Protein 4YL8 (pdb70)

GO terms:
  GO:0005902 microvillus (C, IDA)
  GO:0005886 plasma membrane (C, EXP)
  GO:0016324 apical plasma membrane (C, EXP)
  GO:0005515 protein binding (F, IPI)
  GO:0045177 apical part of cell (C, IDA)
  GO:0001931 uropod (C, IDA)
  GO:0016323 basolateral plasma membrane (C, IDA)
  GO:0016324 apical plasma membrane (C, IDA)
  GO:0071803 positive regulation of podosome assembly (P, IDA)
  GO:0005829 cytosol (C, TAS)
  GO:0043209 myelin sheath (C, HDA)

Foldseek 3Di:
DDQWAWEWEAALPDIDIDIDGQQQFQQNVLVVVCVVVVHPLSLQKFKWAQFPVRDIDTGDRGGGNNVDRFDPDGRTYIYIAGLADDLACVVRPDDLVVLVRLLSVLQVCQQQVVFDDPLVLLLLLLLLVCCLVPNADDCVPCDQCNCVPDSRGHPCSVVVDDDDPSRSVVSSVVSNNVCHPPHSSNSSNVSCRSSSPRQSPQWDWFWKAFPVRAIWIWIQGLFAIFIGHPVDSRDGPDTDGVVQFPDWDDDWFKIWTDGPPNVDDIGIMGGPTSVVVVVVVVSRVSSVVVSVVVVD/DWDEPDLVDIDDDPVPDDDPDDDDDDDDDGD

Organism: Mus musculus (NCBI:txid10090)

Structure (mmCIF, N/CA/C/O backbone):
data_4YL8
#
_entry.id   4YL8
#
_cell.length_a   63.115
_cell.length_b   65.121
_cell.length_c   83.205
_cell.angle_alpha   90.000
_cell.angle_beta   90.000
_cell.angle_gamma   90.000
#
_symmetry.space_group_name_H-M   'P 21 21 21'
#
loop_
_entity.id
_entity.type
_entity.pdbx_description
1 polymer Moesin
2 polymer 'Protein crumbs'
3 non-polymer GLYCEROL
4 non-polymer 'IODIDE ION'
5 water water
#
loop_
_atom_site.group_PDB
_atom_site.id
_atom_site.type_symbol
_atom_site.label_atom_id
_atom_site.label_alt_id
_atom_site.label_comp_id
_atom_site.label_asym_id
_atom_site.label_entity_id
_atom_site.label_seq_id
_atom_site.pdbx_PDB_ins_code
_atom_site.Cartn_x
_atom_site.Cartn_y
_atom_site.Cartn_z
_atom_site.occupancy
_atom_site.B_iso_or_equiv
_atom_site.auth_seq_id
_atom_site.auth_comp_id
_atom_site.auth_asym_id
_atom_site.auth_atom_id
_atom_site.pdbx_PDB_model_num
ATOM 1 N N . MET A 1 7 ? -17.551 -28.344 3.317 1.00 37.50 1 MET A N 1
ATOM 2 C CA . MET A 1 7 ? -18.080 -26.992 3.104 1.00 38.10 1 MET A CA 1
ATOM 3 C C . MET A 1 7 ? -19.495 -26.831 3.647 1.00 37.71 1 MET A C 1
ATOM 4 O O . MET A 1 7 ? -20.380 -27.625 3.337 1.00 38.64 1 MET A O 1
ATOM 9 N N . PRO A 1 8 ? -19.710 -25.781 4.449 1.00 35.03 2 PRO A N 1
ATOM 10 C CA . PRO A 1 8 ? -20.982 -25.570 5.144 1.00 33.32 2 PRO A CA 1
ATOM 11 C C . PRO A 1 8 ? -21.997 -24.778 4.319 1.00 30.36 2 PRO A C 1
ATOM 12 O O . PRO A 1 8 ? -21.623 -24.131 3.336 1.00 30.85 2 PRO A O 1
ATOM 16 N N . LYS A 1 9 ? -23.264 -24.831 4.729 1.00 27.78 3 LYS A N 1
ATOM 17 C CA . LYS A 1 9 ? -24.336 -24.099 4.057 1.00 27.49 3 LYS A CA 1
ATOM 18 C C . LYS A 1 9 ? -24.168 -22.595 4.214 1.00 24.60 3 LYS A C 1
ATOM 19 O O . LYS A 1 9 ? -24.579 -21.820 3.344 1.00 23.96 3 LYS A O 1
ATOM 25 N N . THR A 1 10 ? -23.571 -22.187 5.332 1.00 23.13 4 THR A N 1
ATOM 26 C CA . THR A 1 10 ? -23.357 -20.770 5.630 1.00 22.53 4 THR A CA 1
ATOM 27 C C . THR A 1 10 ? -21.877 -20.566 5.936 1.00 21.64 4 THR A C 1
ATOM 28 O O . THR A 1 10 ? -21.323 -21.234 6.812 1.00 23.45 4 THR A O 1
ATOM 32 N N . ILE A 1 11 ? -21.250 -19.641 5.215 1.00 19.69 5 ILE A N 1
ATOM 33 C CA . ILE A 1 11 ? -19.818 -19.383 5.311 1.00 19.23 5 ILE A CA 1
ATOM 34 C C . ILE A 1 11 ? -19.596 -17.968 5.851 1.00 19.15 5 ILE A C 1
ATOM 35 O O . ILE A 1 11 ? -20.036 -16.988 5.252 1.00 19.89 5 ILE A O 1
ATOM 40 N N . SER A 1 12 ? -18.948 -17.863 7.005 1.00 19.34 6 SER A N 1
ATOM 41 C CA A SER A 1 12 ? -18.655 -16.565 7.595 0.32 19.73 6 SER A CA 1
ATOM 42 C CA B SER A 1 12 ? -18.653 -16.561 7.586 0.68 19.75 6 SER A CA 1
ATOM 43 C C . SER A 1 12 ? -17.514 -15.913 6.825 1.00 18.96 6 SER A C 1
ATOM 44 O O . SER A 1 12 ? -16.547 -16.579 6.457 1.00 19.65 6 SER A O 1
ATOM 49 N N . VAL A 1 13 ? -17.640 -14.613 6.583 1.00 17.98 7 VAL A N 1
ATOM 50 C CA . VAL A 1 13 ? -16.639 -13.843 5.861 1.00 18.28 7 VAL A CA 1
ATOM 51 C C . VAL A 1 13 ? -16.341 -12.575 6.643 1.00 17.93 7 VAL A C 1
ATOM 52 O O . VAL A 1 13 ? -17.251 -11.953 7.203 1.00 19.71 7 VAL A O 1
ATOM 56 N N . ARG A 1 14 ? -15.068 -12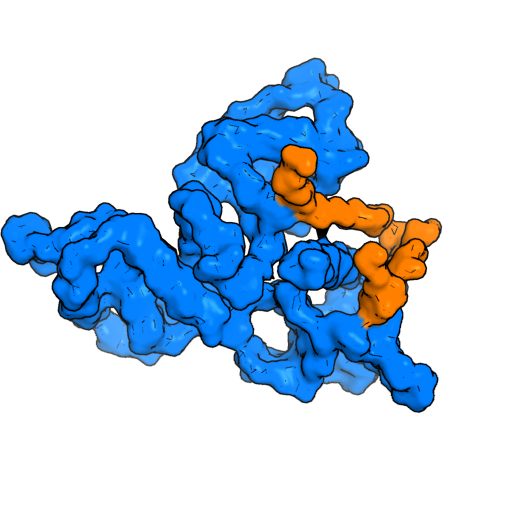.195 6.683 1.00 17.22 8 ARG A N 1
ATOM 57 C CA . ARG A 1 14 ? -14.684 -10.908 7.234 1.00 18.62 8 ARG A CA 1
ATOM 58 C C . ARG A 1 14 ? -14.069 -10.103 6.110 1.00 16.99 8 ARG A C 1
ATOM 59 O O . ARG A 1 14 ? -13.228 -10.611 5.375 1.00 19.34 8 ARG A O 1
ATOM 67 N N . VAL A 1 15 ? -14.526 -8.865 5.946 1.00 16.14 9 VAL A N 1
ATOM 68 C CA . VAL A 1 15 ? -13.952 -7.969 4.956 1.00 15.49 9 VAL A CA 1
ATOM 69 C C . VAL A 1 15 ? -13.424 -6.745 5.682 1.00 16.54 9 VAL A C 1
ATOM 70 O O . VAL A 1 15 ? -14.158 -6.085 6.411 1.00 18.80 9 VAL A O 1
ATOM 74 N N . THR A 1 16 ? -12.148 -6.443 5.498 1.00 16.72 10 THR A N 1
ATOM 75 C CA A THR A 1 16 ? -11.535 -5.290 6.148 0.55 18.16 10 THR A CA 1
ATOM 76 C CA B THR A 1 16 ? -11.581 -5.270 6.149 0.45 17.77 10 THR A CA 1
ATOM 77 C C . THR A 1 16 ? -11.295 -4.182 5.133 1.00 18.19 10 THR A C 1
ATOM 78 O O . THR A 1 16 ? -10.606 -4.406 4.132 1.00 20.68 10 THR A O 1
ATOM 85 N N . THR A 1 17 ? -11.853 -3.004 5.379 1.00 18.27 11 THR A N 1
ATOM 86 C CA . THR A 1 17 ? -11.507 -1.847 4.551 1.00 17.32 11 THR A CA 1
ATOM 87 C C . THR A 1 17 ? -10.330 -1.168 5.250 1.00 18.96 11 THR A C 1
ATOM 88 O O . THR A 1 17 ? -9.849 -1.668 6.266 1.00 20.15 11 THR A O 1
ATOM 92 N N . MET A 1 18 ? -9.877 -0.020 4.753 1.00 18.67 12 MET A N 1
ATOM 93 C CA . MET A 1 18 ? -8.776 0.653 5.435 1.00 20.73 12 MET A CA 1
ATOM 94 C C . MET A 1 18 ? -9.110 1.025 6.884 1.00 23.77 12 MET A C 1
ATOM 95 O O . MET A 1 18 ? -8.207 1.169 7.709 1.00 25.98 12 MET A O 1
ATOM 100 N N . ASP A 1 19 ? -10.390 1.190 7.211 1.00 24.24 13 ASP A N 1
ATOM 101 C CA . ASP A 1 19 ? -10.723 1.629 8.566 1.00 26.26 13 ASP A CA 1
ATOM 102 C C . ASP A 1 19 ? -11.928 0.944 9.185 1.00 26.91 13 ASP A C 1
ATOM 103 O O . ASP A 1 19 ? -12.486 1.439 10.167 1.00 28.68 13 ASP A O 1
ATOM 108 N N . ALA A 1 20 ? -12.321 -0.199 8.632 1.00 24.87 14 ALA A N 1
ATOM 109 C CA . ALA A 1 20 ? -13.453 -0.921 9.191 1.00 24.45 14 ALA A CA 1
ATOM 110 C C . ALA A 1 20 ? -13.310 -2.416 8.995 1.00 23.55 14 ALA A C 1
ATOM 111 O O . ALA A 1 20 ? -12.775 -2.871 7.991 1.00 23.09 14 ALA A O 1
ATOM 113 N N . GLU A 1 21 ? -13.779 -3.173 9.977 1.00 24.65 15 GLU A N 1
ATOM 114 C CA . GLU A 1 21 ? -13.886 -4.611 9.837 1.00 25.57 15 GLU A CA 1
ATOM 115 C C . GLU A 1 21 ? -15.367 -4.943 9.690 1.00 24.37 15 GLU A C 1
ATOM 116 O O . GLU A 1 21 ? -16.174 -4.619 10.564 1.00 26.39 15 GLU A O 1
ATOM 122 N N . LEU A 1 22 ? -15.724 -5.541 8.559 1.00 22.26 16 LEU A N 1
ATOM 123 C CA . LEU A 1 22 ? -17.111 -5.877 8.249 1.00 21.64 16 LEU A CA 1
ATOM 124 C C . LEU A 1 22 ? -17.308 -7.389 8.270 1.00 21.07 16 LEU A C 1
ATOM 125 O O . LEU A 1 22 ? -16.377 -8.148 7.988 1.00 21.13 16 LEU A O 1
ATOM 130 N N . GLU A 1 23 ? -18.523 -7.823 8.583 1.00 21.10 17 GLU A N 1
ATOM 131 C CA . GLU A 1 23 ? -18.838 -9.247 8.639 1.00 21.23 17 GLU A CA 1
ATOM 132 C C . GLU A 1 23 ? -20.037 -9.577 7.748 1.00 20.28 17 GLU A C 1
ATOM 133 O O . GLU A 1 23 ? -21.043 -8.862 7.760 1.00 21.53 17 GLU A O 1
ATOM 139 N N . PHE A 1 24 ? -19.915 -10.659 6.982 1.00 18.55 18 PHE A N 1
ATOM 140 C CA . PHE A 1 24 ? -20.960 -11.103 6.079 1.00 18.72 18 PHE A CA 1
ATOM 141 C C . PHE A 1 24 ? -21.093 -12.607 6.145 1.00 19.20 18 PHE A C 1
ATOM 142 O O . PHE A 1 24 ? -20.186 -13.299 6.612 1.00 19.54 18 PHE A O 1
ATOM 150 N N . ALA A 1 25 ? -22.229 -13.108 5.677 1.00 19.19 19 ALA A N 1
ATOM 151 C CA . ALA A 1 25 ? -22.452 -14.541 5.596 1.00 20.22 19 ALA A CA 1
ATOM 152 C C . ALA A 1 25 ? -22.800 -14.852 4.153 1.00 20.19 19 ALA A C 1
ATOM 153 O O . ALA A 1 25 ? -23.752 -14.283 3.599 1.00 22.88 19 ALA A O 1
ATOM 155 N N . ILE A 1 26 ? -22.023 -15.730 3.528 1.00 18.32 20 ILE A N 1
ATOM 156 C CA . ILE A 1 26 ? -22.321 -16.142 2.164 1.00 18.37 20 ILE A CA 1
ATOM 157 C C . ILE A 1 26 ? -22.685 -17.623 2.126 1.00 18.19 20 ILE A C 1
ATOM 158 O O . ILE A 1 26 ? -22.693 -18.303 3.157 1.00 18.58 20 ILE A O 1
ATOM 163 N N . GLN A 1 27 ? -22.990 -18.111 0.931 1.00 17.42 21 GLN A N 1
ATOM 164 C CA . GLN A 1 27 ? -23.414 -19.497 0.742 1.00 18.28 21 GLN A CA 1
ATOM 165 C C . GLN A 1 27 ? -22.537 -20.106 -0.347 1.00 18.38 21 GLN A C 1
ATOM 166 O O . GLN A 1 27 ? -21.795 -19.387 -1.021 1.00 17.45 21 GLN A O 1
ATOM 172 N N . PRO A 1 28 ? -22.593 -21.433 -0.508 1.00 19.26 22 PRO A N 1
ATOM 173 C CA . PRO A 1 28 ? -21.693 -22.078 -1.468 1.00 20.50 22 PRO A CA 1
ATOM 174 C C . PRO A 1 28 ? -21.767 -21.502 -2.876 1.00 20.73 22 PRO A C 1
ATOM 175 O O . PRO A 1 28 ? -20.752 -21.470 -3.568 1.00 21.72 22 PRO A O 1
ATOM 179 N N . ASN A 1 29 ? -22.934 -21.036 -3.296 1.00 20.27 23 ASN A N 1
ATOM 180 C CA . ASN A 1 29 ? -23.067 -20.532 -4.662 1.00 21.27 23 ASN A CA 1
ATOM 181 C C . ASN A 1 29 ? -22.940 -19.017 -4.806 1.00 19.70 23 ASN A C 1
ATOM 182 O O . ASN A 1 29 ? -23.071 -18.482 -5.902 1.00 20.70 23 ASN A O 1
ATOM 187 N N . THR A 1 30 ? -22.669 -18.328 -3.706 1.00 17.87 24 THR A N 1
ATOM 188 C CA . THR A 1 30 ? -22.530 -16.869 -3.756 1.00 16.47 24 THR A CA 1
ATOM 189 C C . THR A 1 30 ? -21.367 -16.464 -4.655 1.00 17.14 24 THR A C 1
ATOM 190 O O . THR A 1 30 ? -20.266 -17.019 -4.551 1.00 17.86 24 THR A O 1
ATOM 194 N N . THR A 1 31 ? -21.609 -15.500 -5.543 1.00 17.58 25 THR A N 1
ATOM 195 C CA . THR A 1 31 ? -20.551 -15.011 -6.420 1.00 17.34 25 THR A CA 1
ATOM 196 C C . THR A 1 31 ? -19.752 -13.905 -5.748 1.00 16.71 25 THR A C 1
ATOM 197 O O . THR A 1 31 ? -20.213 -13.274 -4.790 1.00 16.51 25 THR A O 1
ATOM 201 N N . GLY A 1 32 ? -18.549 -13.671 -6.256 1.00 16.36 26 GLY A N 1
ATOM 202 C CA . GLY A 1 32 ? -17.753 -12.543 -5.801 1.00 15.74 26 GLY A CA 1
ATOM 203 C C . GLY A 1 32 ? -18.529 -11.238 -5.909 1.00 16.01 26 GLY A C 1
ATOM 204 O O . GLY A 1 32 ? -18.447 -10.383 -5.016 1.00 16.08 26 GLY A O 1
ATOM 205 N N . LYS A 1 33 ? -19.283 -11.088 -6.995 1.00 16.74 27 LYS A N 1
ATOM 206 C CA . LYS A 1 33 ? -20.031 -9.851 -7.221 1.00 17.35 27 LYS A CA 1
ATOM 207 C C . LYS A 1 33 ? -21.072 -9.653 -6.133 1.00 17.43 27 LYS A C 1
ATOM 208 O O . LYS A 1 33 ? -21.283 -8.531 -5.662 1.00 17.74 27 LYS A O 1
ATOM 214 N N . GLN A 1 34 ? -21.749 -10.736 -5.748 1.00 17.22 28 GLN A N 1
ATOM 215 C CA . GLN A 1 34 ? -22.749 -10.628 -4.697 1.00 16.64 28 GLN A CA 1
ATOM 216 C C . GLN A 1 34 ? -22.137 -10.209 -3.369 1.00 16.64 28 GLN A C 1
ATOM 217 O O . GLN A 1 34 ? -22.713 -9.393 -2.657 1.00 18.39 28 GLN A O 1
ATOM 223 N N . LEU A 1 35 ? -20.954 -10.731 -3.046 1.00 14.98 29 LEU A N 1
ATOM 224 C CA . LEU A 1 35 ? -20.267 -10.315 -1.822 1.00 15.05 29 LEU A CA 1
ATOM 225 C C . LEU A 1 35 ? -19.835 -8.850 -1.918 1.00 14.95 29 LEU A C 1
ATOM 226 O O . LEU A 1 35 ? -20.066 -8.050 -1.003 1.00 16.60 29 LEU A O 1
ATOM 231 N N . PHE A 1 36 ? -19.226 -8.508 -3.045 1.00 15.08 30 PHE A N 1
ATOM 232 C CA . PHE A 1 36 ? -18.772 -7.141 -3.293 1.00 14.40 30 PHE A CA 1
ATOM 233 C C . PHE A 1 36 ? -19.932 -6.159 -3.157 1.00 14.08 30 PHE A C 1
ATOM 234 O O . PHE A 1 36 ? -19.788 -5.072 -2.564 1.00 14.37 30 PHE A O 1
ATOM 242 N N . ASP A 1 37 ? -21.084 -6.521 -3.710 1.00 14.27 31 ASP A N 1
ATOM 243 C CA . ASP A 1 37 ? -22.239 -5.628 -3.640 1.00 16.85 31 ASP A CA 1
ATOM 244 C C . ASP A 1 37 ? -22.696 -5.406 -2.204 1.00 16.45 31 ASP A C 1
ATOM 245 O O . ASP A 1 37 ? -23.134 -4.310 -1.853 1.00 17.11 31 ASP A O 1
ATOM 250 N N . GLN A 1 38 ? -22.606 -6.443 -1.371 1.00 16.36 32 GLN A N 1
ATOM 251 C CA . GLN A 1 38 ? -22.946 -6.279 0.036 1.00 16.40 32 GLN A CA 1
ATOM 252 C C . GLN A 1 38 ? -21.966 -5.350 0.742 1.00 16.21 32 GLN A C 1
ATOM 253 O O . GLN A 1 38 ? -22.363 -4.555 1.594 1.00 17.55 32 GLN A O 1
ATOM 259 N N . VAL A 1 39 ? -20.683 -5.471 0.416 1.00 15.39 33 VAL A N 1
ATOM 260 C CA . VAL A 1 39 ? -19.689 -4.596 1.026 1.00 14.89 33 VAL A CA 1
ATOM 261 C C . VAL A 1 39 ? -19.973 -3.135 0.701 1.00 15.97 33 VAL A C 1
ATOM 262 O O . VAL A 1 39 ? -20.049 -2.279 1.596 1.00 16.42 33 VAL A O 1
ATOM 266 N N . VAL A 1 40 ? -20.121 -2.837 -0.583 1.00 15.39 34 VAL A N 1
ATOM 267 C CA . VAL A 1 40 ? -20.258 -1.436 -0.978 1.00 15.19 34 VAL A CA 1
ATOM 268 C C . VAL A 1 40 ? -21.583 -0.823 -0.506 1.00 16.21 34 VAL A C 1
ATOM 269 O O . VAL A 1 40 ? -21.646 0.363 -0.153 1.00 16.74 34 VAL A O 1
ATOM 273 N N . LYS A 1 41 ? -22.640 -1.627 -0.472 1.00 16.54 35 LYS A N 1
ATOM 274 C CA . LYS A 1 41 ? -23.923 -1.142 0.039 1.00 19.05 35 LYS A CA 1
ATOM 275 C C . LYS A 1 41 ? -23.792 -0.815 1.527 1.00 19.50 35 LYS A C 1
ATOM 276 O O . LYS A 1 41 ? -24.303 0.199 1.989 1.00 21.59 35 LYS A O 1
ATOM 282 N N . THR A 1 42 ? -23.092 -1.671 2.270 1.00 19.19 36 THR A N 1
ATOM 283 C CA . THR A 1 42 ? -22.911 -1.476 3.710 1.00 20.16 36 THR A CA 1
ATOM 284 C C . THR A 1 42 ? -22.223 -0.142 4.024 1.00 20.26 36 THR A C 1
ATOM 285 O O . THR A 1 42 ? -22.628 0.583 4.945 1.00 22.67 36 THR A O 1
ATOM 289 N N . ILE A 1 43 ? -21.190 0.193 3.257 1.00 18.51 37 ILE A N 1
ATOM 290 C CA . ILE A 1 43 ? -20.409 1.400 3.535 1.00 18.60 37 ILE A CA 1
ATOM 291 C C . ILE A 1 43 ? -20.882 2.623 2.748 1.00 18.27 37 ILE A C 1
ATOM 292 O O . ILE A 1 43 ? -20.318 3.722 2.872 1.00 20.39 37 ILE A O 1
ATOM 297 N N . GLY A 1 44 ? -21.922 2.438 1.940 1.00 18.07 38 GLY A N 1
ATOM 298 C CA . GLY A 1 44 ? -22.511 3.547 1.205 1.00 17.34 38 GLY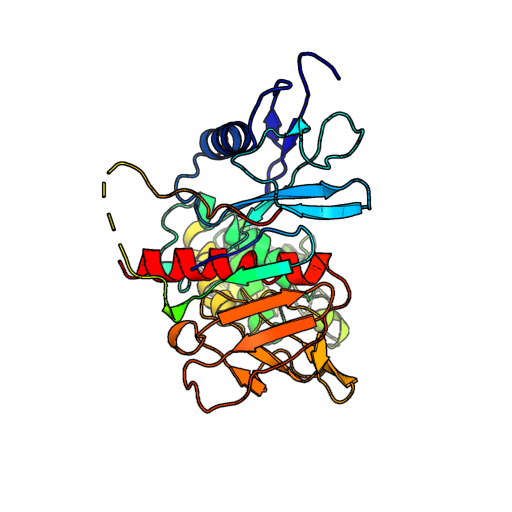 A CA 1
ATOM 299 C C . GLY A 1 44 ? -21.658 4.044 0.051 1.00 16.12 38 GLY A C 1
ATOM 300 O O . GLY A 1 44 ? -21.747 5.203 -0.353 1.00 17.23 38 GLY A O 1
ATOM 301 N N . LEU A 1 45 ? -20.841 3.158 -0.501 1.00 15.34 39 LEU A N 1
ATOM 302 C CA . LEU A 1 45 ? -19.953 3.512 -1.592 1.00 14.89 39 LEU A CA 1
ATOM 303 C C . LEU A 1 45 ? -20.627 3.326 -2.942 1.00 15.01 39 LEU A C 1
ATOM 304 O O . LEU A 1 45 ? -21.069 2.216 -3.271 1.00 16.48 39 LEU A O 1
ATOM 309 N N . ARG A 1 46 ? -20.695 4.407 -3.720 1.00 14.47 40 ARG A N 1
ATOM 310 C CA . ARG A 1 46 ? -21.253 4.374 -5.065 1.00 14.70 40 ARG A CA 1
ATOM 311 C C . ARG A 1 46 ? -20.165 4.341 -6.119 1.00 14.67 40 ARG A C 1
ATOM 312 O O . ARG A 1 46 ? -20.384 3.837 -7.222 1.00 15.36 40 ARG A O 1
ATOM 320 N N . GLU A 1 47 ? -18.998 4.893 -5.784 1.00 13.78 41 GLU A N 1
ATOM 321 C CA . GLU A 1 47 ? -17.898 4.999 -6.738 1.00 13.91 41 GLU A CA 1
ATOM 322 C C . GLU A 1 47 ? -17.081 3.708 -6.691 1.00 13.88 41 GLU A C 1
ATOM 323 O O . GLU A 1 47 ? -15.911 3.683 -6.314 1.00 15.27 41 GLU A O 1
ATOM 329 N N . VAL A 1 48 ? -17.717 2.629 -7.124 1.00 14.36 42 VAL A N 1
ATOM 330 C CA . VAL A 1 48 ? -17.233 1.280 -6.838 1.00 14.13 42 VAL A CA 1
ATOM 331 C C . VAL A 1 48 ? -16.186 0.755 -7.809 1.00 14.54 42 VAL A C 1
ATOM 332 O O . VAL A 1 48 ? -15.522 -0.249 -7.516 1.00 13.96 42 VAL A O 1
ATOM 336 N N . TRP A 1 49 ? -16.043 1.408 -8.960 1.00 14.14 43 TRP A N 1
ATOM 337 C CA . TRP A 1 49 ? -15.306 0.816 -10.076 1.00 14.03 43 TRP A CA 1
ATOM 338 C C . TRP A 1 49 ? -13.798 0.726 -9.852 1.00 13.80 43 TRP A C 1
ATOM 339 O O . TRP A 1 49 ? -13.096 0.001 -10.570 1.00 14.19 43 TRP A O 1
ATOM 350 N N . PHE A 1 50 ? -13.305 1.433 -8.844 1.00 13.15 44 PHE A N 1
ATOM 351 C CA . PHE A 1 50 ? -11.877 1.376 -8.532 1.00 13.03 44 PHE A CA 1
ATOM 352 C C . PHE A 1 50 ? -11.514 0.194 -7.651 1.00 11.83 44 PHE A C 1
ATOM 353 O O . PHE A 1 50 ? -10.337 -0.112 -7.499 1.00 13.04 44 PHE A O 1
ATOM 361 N N . PHE A 1 51 ? -12.511 -0.449 -7.054 1.00 11.94 45 PHE A N 1
ATOM 362 C CA . PHE A 1 51 ? -12.257 -1.315 -5.910 1.00 12.68 45 PHE A CA 1
ATOM 363 C C . PHE A 1 51 ? -12.354 -2.802 -6.212 1.00 12.58 45 PHE A C 1
ATOM 364 O O . PHE A 1 51 ? -12.924 -3.223 -7.221 1.00 13.65 45 PHE A O 1
ATOM 372 N N . GLY A 1 52 ? -11.781 -3.584 -5.309 1.00 12.72 46 GLY A N 1
ATOM 373 C CA . GLY A 1 52 ? -11.847 -5.029 -5.391 1.00 13.17 46 GLY A CA 1
ATOM 374 C C . GLY A 1 52 ? -11.650 -5.663 -4.034 1.00 13.13 46 GLY A C 1
ATOM 375 O O . GLY A 1 52 ? -11.429 -4.976 -3.026 1.00 13.62 46 GLY A O 1
ATOM 376 N N . LEU A 1 53 ? -11.754 -6.992 -4.006 1.00 12.78 47 LEU A N 1
ATOM 377 C CA . LEU A 1 53 ? -11.548 -7.751 -2.782 1.00 12.44 47 LEU A CA 1
ATOM 378 C C . LEU A 1 53 ? -10.310 -8.603 -2.961 1.00 14.25 47 LEU A C 1
ATOM 379 O O . LEU A 1 53 ? -10.203 -9.342 -3.941 1.00 15.21 47 LEU A O 1
ATOM 384 N N . GLN A 1 54 ? -9.359 -8.460 -2.045 1.00 14.47 48 GLN A N 1
ATOM 385 C CA . GLN A 1 54 ? -8.117 -9.213 -2.106 1.00 15.74 48 GLN A CA 1
ATOM 386 C C . GLN A 1 54 ? -8.106 -10.271 -1.019 1.00 14.71 48 GLN A C 1
ATOM 387 O O . GLN A 1 54 ? -8.653 -10.060 0.060 1.00 17.05 48 GLN A O 1
ATOM 393 N N . TYR A 1 55 ? -7.470 -11.409 -1.288 1.00 14.81 49 TYR A N 1
ATOM 394 C CA . TYR A 1 55 ? -7.341 -12.429 -0.261 1.00 14.99 49 TYR A CA 1
ATOM 395 C C . TYR A 1 55 ? -6.008 -13.120 -0.405 1.00 16.05 49 TYR A C 1
ATOM 396 O O . TYR A 1 55 ? -5.360 -13.019 -1.447 1.00 17.59 49 TYR A O 1
ATOM 405 N N . GLN A 1 56 ? -5.604 -13.826 0.648 1.00 17.38 50 GLN A N 1
ATOM 406 C CA . GLN A 1 56 ? -4.431 -14.675 0.590 1.00 18.57 50 GLN A CA 1
ATOM 407 C C . GLN A 1 56 ? -4.871 -16.033 0.070 1.00 18.67 50 GLN A C 1
ATOM 408 O O . GLN A 1 56 ? -5.793 -16.644 0.615 1.00 19.30 50 GLN A O 1
ATOM 414 N N . ASP A 1 57 ? -4.236 -16.504 -0.997 1.00 19.88 51 ASP A N 1
ATOM 415 C CA . ASP A 1 57 ? -4.587 -17.810 -1.539 1.00 20.69 51 ASP A CA 1
ATOM 416 C C . ASP A 1 57 ? -3.881 -18.934 -0.794 1.00 20.98 51 ASP A C 1
ATOM 417 O O . ASP A 1 57 ? -3.212 -18.696 0.209 1.00 21.42 51 ASP A O 1
ATOM 422 N N . THR A 1 58 ? -4.050 -20.159 -1.274 1.00 21.94 52 THR A N 1
ATOM 423 C CA . THR A 1 58 ? -3.516 -21.317 -0.541 1.00 23.88 52 THR A CA 1
ATOM 424 C C . THR A 1 58 ? -1.988 -21.390 -0.574 1.00 25.65 52 THR A C 1
ATOM 425 O O . THR A 1 58 ? -1.386 -22.245 0.082 1.00 28.63 52 THR A O 1
ATOM 429 N N . LYS A 1 59 ? -1.369 -20.502 -1.347 1.00 24.93 53 LYS A N 1
ATOM 430 C CA . LYS A 1 59 ? 0.090 -20.418 -1.416 1.00 26.07 53 LYS A CA 1
ATOM 431 C C . LYS A 1 59 ? 0.599 -19.171 -0.695 1.00 24.61 53 LYS A C 1
ATOM 432 O O . LYS A 1 59 ? 1.796 -18.871 -0.710 1.00 26.23 53 LYS A O 1
ATOM 438 N N . ALA A 1 60 ? -0.329 -18.458 -0.063 1.00 22.51 54 ALA A N 1
ATOM 439 C CA . ALA A 1 60 ? -0.021 -17.256 0.708 1.00 22.38 54 ALA A CA 1
ATOM 440 C C . ALA A 1 60 ? 0.393 -16.081 -0.169 1.00 21.39 54 ALA A C 1
ATOM 441 O O . ALA A 1 60 ? 1.177 -15.227 0.251 1.00 22.53 54 ALA A O 1
ATOM 443 N N . PHE A 1 61 ? -0.152 -16.038 -1.380 1.00 20.77 55 PHE A N 1
ATOM 444 C CA . PHE A 1 61 ? -0.003 -14.886 -2.260 1.00 20.10 55 PHE A CA 1
ATOM 445 C C . PHE A 1 61 ? -1.295 -14.073 -2.319 1.00 18.40 55 PHE A C 1
ATOM 446 O O . PHE A 1 61 ? -2.392 -14.628 -2.343 1.00 18.19 55 PHE A O 1
ATOM 454 N N . SER A 1 62 ? -1.160 -12.753 -2.365 1.00 18.12 56 SER A N 1
ATOM 455 C CA . SER A 1 62 ? -2.323 -11.886 -2.472 1.00 17.78 56 SER A CA 1
ATOM 456 C C . SER A 1 62 ? -2.958 -12.051 -3.838 1.00 17.50 56 SER A C 1
ATOM 457 O O . SER A 1 62 ? -2.265 -12.064 -4.863 1.00 19.63 56 SER A O 1
ATOM 460 N N . THR A 1 63 ? -4.284 -12.143 -3.846 1.00 15.85 57 THR A N 1
ATOM 461 C CA . THR A 1 63 ? -5.018 -12.484 -5.044 1.00 15.97 57 THR A CA 1
ATOM 462 C C . THR A 1 63 ? -6.293 -11.664 -5.104 1.00 15.31 57 THR A C 1
ATOM 463 O O . THR A 1 63 ? -6.980 -11.519 -4.095 1.00 17.02 57 THR A O 1
ATOM 467 N N . TRP A 1 64 ? -6.616 -11.119 -6.277 1.00 14.28 58 TRP A N 1
ATOM 468 C CA . TRP A 1 64 ? -7.900 -10.438 -6.431 1.00 14.13 58 TRP A CA 1
ATOM 469 C C . TRP A 1 64 ? -9.031 -11.445 -6.671 1.00 15.02 58 TRP A C 1
ATOM 470 O O . TRP A 1 64 ? -8.902 -12.360 -7.479 1.00 16.66 58 TRP A O 1
ATOM 481 N N . LEU A 1 65 ? -10.138 -11.253 -5.962 1.00 14.15 59 LEU A N 1
ATOM 482 C CA . LEU A 1 65 ? -11.323 -12.076 -6.139 1.00 14.43 59 LEU A CA 1
ATOM 483 C C . LEU A 1 65 ? -11.975 -11.750 -7.474 1.00 15.30 59 LEU A C 1
ATOM 484 O O . LEU A 1 65 ? -12.157 -10.574 -7.813 1.00 16.39 59 LEU A O 1
ATOM 489 N N . LYS A 1 66 ? -12.305 -12.785 -8.240 1.00 15.36 60 LYS A N 1
ATOM 490 C CA . LYS A 1 66 ? -13.076 -12.615 -9.461 1.00 17.79 60 LYS A CA 1
ATOM 491 C C . LYS A 1 66 ? -14.541 -12.470 -9.081 1.00 17.35 60 LYS A C 1
ATOM 492 O O . LYS A 1 66 ? -15.079 -13.274 -8.308 1.00 17.35 60 LYS A O 1
ATOM 498 N N . LEU A 1 67 ? -15.191 -11.445 -9.618 1.00 17.83 61 LEU A N 1
ATOM 499 C CA . LEU A 1 67 ? -16.557 -11.154 -9.208 1.00 18.70 61 LEU A CA 1
ATOM 500 C C . LEU A 1 67 ? -17.595 -12.025 -9.920 1.00 19.82 61 LEU A C 1
ATOM 501 O O . LEU A 1 67 ? -18.649 -12.332 -9.358 1.00 20.12 61 LEU A O 1
ATOM 506 N N . ASN A 1 68 ? -17.292 -12.440 -11.146 1.00 20.46 62 ASN A N 1
ATOM 507 C CA . ASN A 1 68 ? -18.250 -13.223 -11.918 1.00 23.68 62 ASN A CA 1
ATOM 508 C C . ASN A 1 68 ? -18.042 -14.728 -11.738 1.00 24.49 62 ASN A C 1
ATOM 509 O O . ASN A 1 68 ? -18.348 -15.515 -12.627 1.00 27.74 62 ASN A O 1
ATOM 514 N N . LYS A 1 69 ? -17.516 -15.110 -10.578 1.00 22.32 63 LYS A N 1
ATOM 515 C CA A LYS A 1 69 ? -17.307 -16.520 -10.253 0.52 22.35 63 LYS A CA 1
ATOM 516 C CA B LYS A 1 69 ? -17.265 -16.506 -10.250 0.48 22.44 63 LYS A CA 1
ATOM 517 C C . LYS A 1 69 ? -17.690 -16.750 -8.803 1.00 20.59 63 LYS A C 1
ATOM 518 O O . LYS A 1 69 ? -17.661 -15.834 -7.995 1.00 19.08 63 LYS A O 1
ATOM 529 N N . LYS A 1 70 ? -18.089 -17.975 -8.475 1.00 19.14 64 LYS A N 1
ATOM 530 C CA . LYS A 1 70 ? -18.412 -18.309 -7.088 1.00 19.49 64 LYS A CA 1
ATOM 531 C C . LYS A 1 70 ? -17.187 -18.063 -6.213 1.00 18.77 64 LYS A C 1
ATOM 532 O O . LYS A 1 70 ? -16.069 -18.395 -6.597 1.00 19.41 64 LYS A O 1
ATOM 538 N N . VAL A 1 71 ? -17.396 -17.502 -5.030 1.00 17.84 65 VAL A N 1
ATOM 539 C CA . VAL A 1 71 ? -16.291 -17.316 -4.093 1.00 17.78 65 VAL A CA 1
ATOM 540 C C . VAL A 1 71 ? -15.621 -18.660 -3.777 1.00 18.58 65 VAL A C 1
ATOM 541 O O . VAL A 1 71 ? -14.389 -18.765 -3.757 1.00 18.62 65 VAL A O 1
ATOM 545 N N . THR A 1 72 ? -16.435 -19.689 -3.539 1.00 19.59 66 THR A N 1
ATOM 546 C CA . THR A 1 72 ? -15.901 -20.992 -3.138 1.00 21.24 66 THR A CA 1
ATOM 547 C C . THR A 1 72 ? -15.198 -21.744 -4.261 1.00 22.14 66 THR A C 1
ATOM 548 O O . THR A 1 72 ? -14.568 -22.765 -4.004 1.00 23.50 66 THR A O 1
ATOM 552 N N . ALA A 1 73 ? -15.320 -21.263 -5.496 1.00 21.92 67 ALA A N 1
ATOM 553 C CA . ALA A 1 73 ? -14.677 -21.913 -6.639 1.00 22.78 67 ALA A CA 1
ATOM 554 C C . ALA A 1 73 ? -13.275 -21.364 -6.856 1.00 23.67 67 ALA A C 1
ATOM 555 O O . ALA A 1 73 ? -12.543 -21.828 -7.732 1.00 26.83 67 ALA A O 1
ATOM 557 N N . GLN A 1 74 ? -12.909 -20.372 -6.049 1.00 20.20 68 GLN A N 1
ATOM 558 C CA . GLN A 1 74 ? -11.613 -19.728 -6.164 1.00 20.26 68 GLN A CA 1
ATOM 559 C C . GLN A 1 74 ? -10.692 -20.219 -5.054 1.00 22.13 68 GLN A C 1
ATOM 560 O O . GLN A 1 74 ? -11.128 -20.953 -4.158 1.00 23.98 68 GLN A O 1
ATOM 566 N N . ASP A 1 75 ? -9.424 -19.828 -5.112 1.00 22.38 69 ASP A N 1
ATOM 567 C CA . ASP A 1 75 ? -8.408 -20.483 -4.294 1.00 23.37 69 ASP A CA 1
ATOM 568 C C . ASP A 1 75 ? -8.302 -19.905 -2.887 1.00 22.01 69 ASP A C 1
ATOM 569 O O . ASP A 1 75 ? -7.207 -19.680 -2.369 1.00 22.18 69 ASP A O 1
ATOM 574 N N . VAL A 1 76 ? -9.451 -19.651 -2.273 1.00 22.93 70 VAL A N 1
ATOM 575 C CA . VAL A 1 76 ? -9.469 -19.151 -0.906 1.00 23.59 70 VAL A CA 1
ATOM 576 C C . VAL A 1 76 ? -8.979 -20.233 0.047 1.00 24.75 70 VAL A C 1
ATOM 577 O O . VAL A 1 76 ? -9.062 -21.419 -0.260 1.00 25.08 70 VAL A O 1
ATOM 581 N N . ARG A 1 77 ? -8.473 -19.822 1.204 1.00 25.69 71 ARG A N 1
ATOM 582 C CA . ARG A 1 77 ? -7.863 -20.757 2.152 1.00 26.69 71 ARG A CA 1
ATOM 583 C C . ARG A 1 77 ? -8.878 -21.529 2.996 1.00 29.39 71 ARG A C 1
ATOM 584 O O . ARG A 1 77 ? -10.045 -21.151 3.102 1.00 29.75 71 ARG A O 1
ATOM 592 N N . LYS A 1 78 ? -8.410 -22.617 3.595 1.00 32.00 72 LYS A N 1
ATOM 593 C CA . LYS A 1 78 ? -9.224 -23.406 4.512 1.00 33.33 72 LYS A CA 1
ATOM 594 C C . LYS A 1 78 ? -9.237 -22.717 5.869 1.00 34.79 72 LYS A C 1
ATOM 595 O O . LYS A 1 78 ? -8.585 -23.165 6.817 1.00 37.67 72 LYS A O 1
ATOM 597 N N . GLU A 1 79 ? -9.976 -21.619 5.939 1.00 32.82 73 GLU A N 1
ATOM 598 C CA . GLU A 1 79 ? -10.045 -20.776 7.123 1.00 31.38 73 GLU A CA 1
ATOM 599 C C . GLU A 1 79 ? -11.492 -20.375 7.327 1.00 28.42 73 GLU A C 1
ATOM 600 O O . GLU A 1 79 ? -12.231 -20.220 6.360 1.00 27.41 73 GLU A O 1
ATOM 606 N N . SER A 1 80 ? -11.893 -20.215 8.584 1.00 27.66 74 SER A N 1
ATOM 607 C CA . SER A 1 80 ? -13.201 -19.663 8.913 1.00 26.66 74 SER A CA 1
ATOM 608 C C . SER A 1 80 ? -13.026 -18.684 10.062 1.00 26.71 74 SER A C 1
ATOM 609 O O . SER A 1 80 ? -12.524 -19.061 11.122 1.00 27.89 74 SER A O 1
ATOM 612 N N . PRO A 1 81 ? -13.425 -17.416 9.855 1.00 23.85 75 PRO A N 1
ATOM 613 C CA . PRO A 1 81 ? -14.063 -16.919 8.628 1.00 22.20 75 PRO A CA 1
ATOM 614 C C . PRO A 1 81 ? -13.074 -16.752 7.475 1.00 21.20 75 PRO A C 1
ATOM 615 O O . PRO A 1 81 ? -11.867 -16.647 7.710 1.00 21.24 75 PRO A O 1
ATOM 619 N N . LEU A 1 82 ? -13.580 -16.698 6.244 1.00 19.39 76 LEU A N 1
ATOM 620 C CA . LEU A 1 82 ? -12.747 -16.288 5.120 1.00 18.72 76 LEU A CA 1
ATOM 621 C C . LEU A 1 82 ? -12.393 -14.822 5.306 1.00 18.19 76 LEU A C 1
ATOM 622 O O . LEU A 1 82 ? -13.248 -14.033 5.704 1.00 18.65 76 LEU A O 1
ATOM 627 N N . LEU A 1 83 ? -11.140 -14.470 5.031 1.00 17.18 77 LEU A N 1
ATOM 628 C CA . LEU A 1 83 ? -10.671 -13.090 5.170 1.00 16.66 77 LEU A CA 1
ATOM 629 C C . LEU A 1 83 ? -10.438 -12.422 3.825 1.00 15.78 77 LEU A C 1
ATOM 630 O O . LEU A 1 83 ? -9.779 -12.991 2.946 1.00 17.66 77 LEU A O 1
ATOM 635 N N . PHE A 1 84 ? -10.971 -11.209 3.674 1.00 14.51 78 PHE A N 1
ATOM 636 C CA . PHE A 1 84 ? -10.717 -10.395 2.490 1.00 13.97 78 PHE A CA 1
ATOM 637 C C . PHE A 1 84 ? -10.352 -8.988 2.899 1.00 15.40 78 PHE A C 1
ATOM 638 O O . PHE A 1 84 ? -10.799 -8.511 3.939 1.00 15.42 78 PHE A O 1
ATOM 646 N N . LYS A 1 85 ? -9.560 -8.325 2.064 1.00 14.48 79 LYS A N 1
ATOM 647 C CA . LYS A 1 85 ? -9.286 -6.900 2.226 1.00 14.22 79 LYS A CA 1
ATOM 648 C C . LYS A 1 85 ? -9.951 -6.171 1.076 1.00 14.60 79 LYS A C 1
ATOM 649 O O . LYS A 1 85 ? -9.794 -6.552 -0.075 1.00 16.28 79 LYS A O 1
ATOM 655 N N . PHE A 1 86 ? -10.730 -5.139 1.390 1.00 13.74 80 PHE A N 1
ATOM 656 C CA . PHE A 1 86 ? -11.351 -4.311 0.371 1.00 13.74 80 PHE A CA 1
ATOM 657 C C . PHE A 1 86 ? -10.395 -3.166 0.106 1.00 13.99 80 PHE A C 1
ATOM 658 O O . PHE A 1 86 ? -10.050 -2.416 1.030 1.00 14.82 80 PHE A O 1
ATOM 666 N N . ARG A 1 87 ? -9.946 -3.034 -1.139 1.00 12.59 81 ARG A N 1
ATOM 667 C CA . ARG A 1 87 ? -8.883 -2.071 -1.450 1.00 12.01 81 ARG A CA 1
ATOM 668 C C . ARG A 1 87 ? -9.121 -1.496 -2.834 1.00 11.38 81 ARG A C 1
ATOM 669 O O . ARG A 1 87 ? -9.773 -2.125 -3.683 1.00 13.19 81 ARG A O 1
ATOM 677 N N . ALA A 1 88 ? -8.568 -0.309 -3.077 1.00 11.45 82 ALA A N 1
ATOM 678 C CA . ALA A 1 88 ? -8.560 0.226 -4.428 1.00 12.47 82 ALA A CA 1
ATOM 679 C C . ALA A 1 88 ? -7.543 -0.567 -5.256 1.00 12.77 82 ALA A C 1
ATOM 680 O O . ALA A 1 88 ? -6.370 -0.712 -4.862 1.00 14.23 82 ALA A O 1
ATOM 682 N N . LYS A 1 89 ? -8.007 -1.090 -6.391 1.00 11.45 83 LYS A N 1
ATOM 683 C CA . LYS A 1 89 ? -7.161 -1.777 -7.362 1.00 11.72 83 LYS A CA 1
ATOM 684 C C . LYS A 1 89 ? -6.696 -0.801 -8.460 1.00 11.71 83 LYS A C 1
ATOM 685 O O . LYS A 1 89 ? -5.607 -0.969 -9.039 1.00 12.56 83 LYS A O 1
ATOM 691 N N . PHE A 1 90 ? -7.526 0.209 -8.730 1.00 12.05 84 PHE A N 1
ATOM 692 C CA . PHE A 1 90 ? -7.261 1.210 -9.764 1.00 12.48 84 PHE A CA 1
ATOM 693 C C . PHE A 1 90 ? -7.364 2.589 -9.155 1.00 11.52 84 PHE A C 1
ATOM 694 O O . PHE A 1 90 ? -8.047 2.775 -8.151 1.00 12.79 84 PHE A O 1
ATOM 702 N N . TYR A 1 91 ? -6.633 3.534 -9.746 1.00 12.31 85 TYR A N 1
ATOM 703 C CA . TYR A 1 91 ? -6.569 4.915 -9.255 1.00 13.31 85 TYR A CA 1
ATOM 704 C C . TYR A 1 91 ? -7.075 5.865 -10.318 1.00 14.29 85 TYR A C 1
ATOM 705 O O . TYR A 1 91 ? -6.853 5.655 -11.506 1.00 15.55 85 TYR A O 1
ATOM 714 N N . PRO A 1 92 ? -7.757 6.934 -9.896 1.00 14.50 86 PRO A N 1
ATOM 715 C CA . PRO A 1 92 ? -8.159 7.923 -10.901 1.00 15.15 86 PRO A CA 1
ATOM 716 C C . PRO A 1 92 ? -6.954 8.646 -11.492 1.00 16.75 86 PRO A C 1
ATOM 717 O O . PRO A 1 92 ? -5.876 8.674 -10.906 1.00 18.11 86 PRO A O 1
ATOM 721 N N . GLU A 1 93 ? -7.150 9.234 -12.660 1.00 16.34 87 GLU A N 1
ATOM 722 C CA . GLU A 1 93 ? -6.130 10.122 -13.207 1.00 17.24 87 GLU A CA 1
ATOM 723 C C . GLU A 1 93 ? -6.061 11.449 -12.443 1.00 18.15 87 GLU A C 1
ATOM 724 O O . GLU A 1 93 ? -5.006 12.084 -12.395 1.00 20.64 87 GLU A O 1
ATOM 730 N N . ASP A 1 94 ? -7.182 11.864 -11.858 1.00 17.57 88 ASP A N 1
ATOM 731 C CA . ASP A 1 94 ? -7.223 13.078 -11.035 1.00 18.17 88 ASP A CA 1
ATOM 732 C C . ASP A 1 94 ? -8.350 12.915 -10.027 1.00 17.35 88 ASP A C 1
ATOM 733 O O . ASP A 1 94 ? -9.519 12.753 -10.399 1.00 17.62 88 ASP A O 1
ATOM 738 N N . VAL A 1 95 ? -8.006 12.923 -8.747 1.00 16.98 89 VAL A N 1
ATOM 739 C CA . VAL A 1 95 ? -9.036 12.770 -7.731 1.00 17.48 89 VAL A CA 1
ATOM 740 C C . VAL A 1 95 ? -10.138 13.827 -7.886 1.00 18.57 89 VAL A C 1
ATOM 741 O O . VAL A 1 95 ? -11.303 13.530 -7.640 1.00 19.79 89 VAL A O 1
ATOM 745 N N . SER A 1 96 ? -9.781 15.032 -8.329 1.00 17.43 90 SER A N 1
ATOM 746 C CA . SER A 1 96 ? -10.777 16.101 -8.457 1.00 18.10 90 SER A CA 1
ATOM 747 C C . SER A 1 96 ? -11.782 15.881 -9.573 1.00 19.30 90 SER A C 1
ATOM 748 O O . SER A 1 96 ? -12.800 16.566 -9.637 1.00 21.16 90 SER A O 1
ATOM 751 N N . GLU A 1 97 ? -11.479 14.975 -10.485 1.00 18.84 91 GLU A N 1
ATOM 752 C CA . GLU A 1 97 ? -12.384 14.699 -11.589 1.00 20.86 91 GLU A CA 1
ATOM 753 C C . GLU A 1 97 ? -13.301 13.516 -11.301 1.00 20.01 91 GLU A C 1
ATOM 754 O O . GLU A 1 97 ? -14.338 13.359 -11.943 1.00 23.55 91 GLU A O 1
ATOM 760 N N . GLU A 1 98 ? -12.949 12.688 -10.327 1.00 18.42 92 GLU A N 1
ATOM 761 C CA . GLU A 1 98 ? -13.665 11.426 -10.184 1.00 20.25 92 GLU A CA 1
ATOM 762 C C . GLU A 1 98 ? -14.116 11.011 -8.801 1.00 19.52 92 GLU A C 1
ATOM 763 O O . GLU A 1 98 ? -15.002 10.157 -8.685 1.00 21.36 92 GLU A O 1
ATOM 769 N N . LEU A 1 99 ? -13.520 11.567 -7.753 1.00 17.28 93 LEU A N 1
ATOM 770 C CA . LEU A 1 99 ? -13.904 11.144 -6.404 1.00 17.25 93 LEU A CA 1
ATOM 771 C C . LEU A 1 99 ? -14.770 12.196 -5.742 1.00 18.15 93 LEU A C 1
ATOM 772 O O . LEU A 1 99 ? -14.265 13.189 -5.213 1.00 21.38 93 LEU A O 1
ATOM 777 N N . ILE A 1 100 ? -16.076 11.971 -5.767 1.00 17.69 94 ILE A N 1
ATOM 778 C CA . ILE A 1 100 ? -17.021 12.933 -5.228 1.00 18.20 94 ILE A CA 1
ATOM 779 C C . ILE A 1 100 ? -17.410 12.606 -3.792 1.00 16.40 94 ILE A C 1
ATOM 780 O O . ILE A 1 100 ? -17.677 13.506 -2.991 1.00 18.89 94 ILE A O 1
ATOM 785 N N . GLN A 1 101 ? -17.489 11.324 -3.460 1.00 15.25 95 GLN A N 1
ATOM 786 C CA . GLN A 1 101 ? -17.987 10.961 -2.140 1.00 15.39 95 GLN A CA 1
ATOM 787 C C . GLN A 1 101 ? -16.910 11.038 -1.076 1.00 15.70 95 GLN A C 1
ATOM 788 O O . GLN A 1 101 ? -15.734 10.712 -1.332 1.00 15.18 95 GLN A O 1
ATOM 794 N N . ASP A 1 102 ? -17.334 11.396 0.133 1.00 16.90 96 ASP A N 1
ATOM 795 C CA . ASP A 1 102 ? -16.445 11.396 1.288 1.00 16.91 96 ASP A CA 1
ATOM 796 C C . ASP A 1 102 ? -15.846 10.001 1.535 1.00 16.00 96 ASP A C 1
ATOM 797 O O . ASP A 1 102 ? -14.660 9.889 1.782 1.00 16.42 96 ASP A O 1
ATOM 802 N N . ILE A 1 103 ? -16.659 8.945 1.463 1.00 15.59 97 ILE A N 1
ATOM 803 C CA . ILE A 1 103 ? -16.136 7.602 1.738 1.00 15.36 97 ILE A CA 1
ATOM 804 C C . ILE A 1 103 ? -15.044 7.221 0.745 1.00 15.72 97 ILE A C 1
ATOM 805 O O . ILE A 1 103 ? -14.021 6.659 1.122 1.00 16.01 97 ILE A O 1
ATOM 810 N N . THR A 1 104 ? -15.247 7.533 -0.527 1.00 14.90 98 THR A N 1
ATOM 811 C CA . THR A 1 104 ? -14.276 7.147 -1.546 1.00 14.42 98 THR A CA 1
ATOM 812 C C . THR A 1 104 ? -12.969 7.900 -1.314 1.00 13.16 98 THR A C 1
ATOM 813 O O . THR A 1 104 ? -11.881 7.333 -1.406 1.00 14.44 98 THR A O 1
ATOM 817 N N . GLN A 1 105 ? -13.079 9.187 -1.013 1.00 13.84 99 GLN A N 1
ATOM 818 C CA . GLN A 1 105 ? -11.893 9.986 -0.754 1.00 15.20 99 GLN A CA 1
ATOM 819 C C . GLN A 1 105 ? -11.174 9.443 0.458 1.00 15.32 99 GLN A C 1
ATOM 820 O O . GLN A 1 105 ? -9.947 9.324 0.462 1.00 15.65 99 GLN A O 1
ATOM 826 N N . ARG A 1 106 ? -11.933 9.078 1.485 1.00 15.32 100 ARG A N 1
ATOM 827 C CA A ARG A 1 106 ? -11.333 8.585 2.719 0.41 16.39 100 ARG A CA 1
ATOM 828 C CA B ARG A 1 106 ? -11.305 8.599 2.706 0.59 16.05 100 ARG A CA 1
ATOM 829 C C . ARG A 1 106 ? -10.590 7.270 2.491 1.00 15.59 100 ARG A C 1
ATOM 830 O O . ARG A 1 106 ? -9.482 7.083 2.973 1.00 16.30 100 ARG A O 1
ATOM 845 N N . LEU A 1 107 ? -11.217 6.360 1.752 1.00 14.70 101 LEU A N 1
ATOM 846 C CA . LEU A 1 107 ? -10.590 5.079 1.489 1.00 15.03 101 LEU A CA 1
ATOM 847 C C . LEU A 1 107 ? -9.317 5.225 0.664 1.00 14.16 101 LEU A C 1
ATOM 848 O O . LEU A 1 107 ? -8.319 4.539 0.928 1.00 15.09 101 LEU A O 1
ATOM 853 N N . PHE A 1 108 ? -9.328 6.106 -0.336 1.00 13.07 102 PHE A N 1
ATOM 854 C CA . PHE A 1 108 ? -8.095 6.352 -1.093 1.00 13.56 102 PHE A CA 1
ATOM 855 C C . PHE A 1 108 ? -7.015 7.005 -0.226 1.00 13.90 102 PHE A C 1
ATOM 856 O O . PHE A 1 108 ? -5.837 6.609 -0.258 1.00 14.37 102 PHE A O 1
ATOM 864 N N . PHE A 1 109 ? -7.423 8.000 0.557 1.00 14.16 103 PHE A N 1
ATOM 865 C CA . PHE A 1 109 ? -6.512 8.693 1.479 1.00 14.18 103 PHE A CA 1
ATOM 866 C C . PHE A 1 109 ? -5.820 7.698 2.416 1.00 13.97 103 PHE A C 1
ATOM 867 O O . PHE A 1 109 ? -4.604 7.717 2.570 1.00 14.96 103 PHE A O 1
ATOM 875 N N . LEU A 1 110 ? -6.581 6.790 3.014 1.00 13.67 104 LEU A N 1
ATOM 876 C CA . LEU A 1 110 ? -5.951 5.898 3.981 1.00 13.74 104 LEU A CA 1
ATOM 877 C C . LEU A 1 110 ? -5.033 4.902 3.295 1.00 14.30 104 LEU A C 1
ATOM 878 O O . LEU A 1 110 ? -3.979 4.547 3.833 1.00 15.14 104 LEU A O 1
ATOM 883 N N . GLN A 1 111 ? -5.442 4.420 2.125 1.00 14.25 105 GLN A N 1
ATOM 884 C CA . GLN A 1 111 ? -4.629 3.420 1.426 1.00 13.42 105 GLN A CA 1
ATOM 885 C C . GLN A 1 111 ? -3.334 4.043 0.909 1.00 13.27 105 GLN A C 1
ATOM 886 O O . GLN A 1 111 ? -2.258 3.459 1.028 1.00 14.62 105 GLN A O 1
ATOM 892 N N . VAL A 1 112 ? -3.440 5.245 0.350 1.00 13.39 106 VAL A N 1
ATOM 893 C CA . VAL A 1 112 ? -2.275 5.966 -0.144 1.00 14.50 106 VAL A CA 1
ATOM 894 C C . VAL A 1 112 ? -1.348 6.365 0.996 1.00 14.78 106 VAL A C 1
ATOM 895 O O . VAL A 1 112 ? -0.122 6.187 0.908 1.00 15.54 106 VAL A O 1
ATOM 899 N N . LYS A 1 113 ? -1.927 6.887 2.071 1.00 14.24 107 LYS A N 1
ATOM 900 C CA . LYS A 1 113 ? -1.132 7.258 3.239 1.00 14.94 107 LYS A CA 1
ATOM 901 C C . LYS A 1 113 ? -0.368 6.052 3.787 1.00 15.61 107 LYS A C 1
ATOM 902 O O . LYS A 1 113 ? 0.788 6.172 4.195 1.00 16.49 107 LYS A O 1
ATOM 908 N N . GLU A 1 114 ? -0.999 4.879 3.782 1.00 14.92 108 GLU A N 1
ATOM 909 C CA . GLU A 1 114 ? -0.307 3.682 4.246 1.00 16.04 108 GLU A CA 1
ATOM 910 C C . GLU A 1 114 ? 0.959 3.440 3.418 1.00 17.14 108 GLU A C 1
ATOM 911 O O . GLU A 1 114 ? 2.020 3.102 3.962 1.00 17.47 108 GLU A O 1
ATOM 917 N N . GLY A 1 115 ? 0.840 3.600 2.100 1.00 17.46 109 GLY A N 1
ATOM 918 C CA . GLY A 1 115 ? 1.969 3.389 1.205 1.00 17.57 109 GLY A CA 1
ATOM 919 C C . GLY A 1 115 ? 3.049 4.443 1.335 1.00 17.46 109 GLY A C 1
ATOM 920 O O . GLY A 1 115 ? 4.222 4.172 1.125 1.00 19.31 109 GLY A O 1
ATOM 921 N N . ILE A 1 116 ? 2.651 5.667 1.666 1.00 16.08 110 ILE A N 1
ATOM 922 C CA . ILE A 1 116 ? 3.633 6.716 1.915 1.00 16.12 110 ILE A CA 1
ATOM 923 C C . ILE A 1 116 ? 4.374 6.430 3.211 1.00 17.33 110 ILE A C 1
ATOM 924 O O . ILE A 1 116 ? 5.610 6.501 3.269 1.00 17.95 110 ILE A O 1
ATOM 929 N N . LEU A 1 117 ? 3.630 6.057 4.245 1.00 17.16 111 LEU A N 1
ATOM 930 C CA . LEU A 1 117 ? 4.243 5.848 5.554 1.00 17.53 111 LEU A CA 1
ATOM 931 C C . LEU A 1 117 ? 5.172 4.632 5.592 1.00 19.37 111 LEU A C 1
ATOM 932 O O . LEU A 1 117 ? 6.159 4.624 6.333 1.00 20.46 111 LEU A O 1
ATOM 937 N N . ASN A 1 118 ? 4.875 3.617 4.789 1.00 19.60 112 ASN A N 1
ATOM 938 C CA A ASN A 1 118 ? 5.702 2.414 4.774 0.79 21.44 112 ASN A CA 1
ATOM 939 C CA B ASN A 1 118 ? 5.703 2.412 4.762 0.21 21.84 112 ASN A CA 1
ATOM 940 C C . ASN A 1 118 ? 6.778 2.431 3.680 1.00 21.81 112 ASN A C 1
ATOM 941 O O . ASN A 1 118 ? 7.432 1.417 3.422 1.00 24.02 112 ASN A O 1
ATOM 950 N N . ASP A 1 119 ? 6.954 3.595 3.056 1.00 21.59 113 ASP A N 1
ATOM 951 C CA . ASP A 1 119 ? 8.001 3.810 2.058 1.00 22.66 113 ASP A CA 1
ATOM 952 C C . ASP A 1 119 ? 7.726 3.161 0.690 1.00 23.09 113 ASP A C 1
ATOM 953 O O . ASP A 1 119 ? 8.583 3.193 -0.188 1.00 25.34 113 ASP A O 1
ATOM 958 N N . ASP A 1 120 ? 6.544 2.587 0.494 1.00 21.74 114 ASP A N 1
ATOM 959 C CA . ASP A 1 120 ? 6.243 1.981 -0.799 1.00 21.97 114 ASP A CA 1
ATOM 960 C C . ASP A 1 120 ? 6.121 3.043 -1.876 1.00 20.34 114 ASP A C 1
ATOM 961 O O . ASP A 1 120 ? 6.433 2.795 -3.038 1.00 23.10 114 ASP A O 1
ATOM 966 N N . ILE A 1 121 ? 5.635 4.218 -1.488 1.00 17.91 115 ILE A N 1
ATOM 967 C CA . ILE A 1 121 ? 5.482 5.334 -2.411 1.00 17.38 115 ILE A CA 1
ATOM 968 C C . ILE A 1 121 ? 6.468 6.409 -1.983 1.00 17.19 115 ILE A C 1
ATOM 969 O O . ILE A 1 121 ? 6.269 7.049 -0.945 1.00 18.43 115 ILE A O 1
ATOM 974 N N . TYR A 1 122 ? 7.546 6.583 -2.750 1.00 16.98 116 TYR A N 1
ATOM 975 C CA . TYR A 1 122 ? 8.552 7.593 -2.414 1.00 16.98 116 TYR A CA 1
ATOM 976 C C . TYR A 1 122 ? 7.924 8.982 -2.241 1.00 17.07 116 TYR A C 1
ATOM 977 O O . TYR A 1 122 ? 7.041 9.375 -3.005 1.00 17.98 116 TYR A O 1
ATOM 986 N N . CYS A 1 123 ? 8.407 9.716 -1.242 1.00 17.22 117 CYS A N 1
ATOM 987 C CA . CYS A 1 123 ? 7.904 11.054 -0.948 1.00 17.85 117 CYS A CA 1
ATOM 988 C C . CYS A 1 123 ? 9.036 11.903 -0.398 1.00 17.78 117 CYS A C 1
ATOM 989 O O . CYS A 1 123 ? 9.619 11.550 0.618 1.00 19.35 117 CYS A O 1
ATOM 992 N N . PRO A 1 124 ? 9.347 13.031 -1.059 1.00 17.45 118 PRO A N 1
ATOM 993 C CA . PRO A 1 124 ? 10.387 13.938 -0.546 1.00 18.41 118 PRO A CA 1
ATOM 994 C C . PRO A 1 124 ? 10.064 14.374 0.886 1.00 17.03 118 PRO A C 1
ATOM 995 O O . PRO A 1 124 ? 8.895 14.544 1.214 1.00 16.91 118 PRO A O 1
ATOM 999 N N . PRO A 1 125 ? 11.087 14.557 1.727 1.00 15.97 119 PRO A N 1
ATOM 1000 C CA . PRO A 1 125 ? 10.844 14.911 3.133 1.00 15.43 119 PRO A CA 1
ATOM 1001 C C . PRO A 1 125 ? 9.950 16.141 3.327 1.00 15.15 119 PRO A C 1
ATOM 1002 O O . PRO A 1 125 ? 9.058 16.086 4.167 1.00 15.80 119 PRO A O 1
ATOM 1006 N N . GLU A 1 126 ? 10.164 17.231 2.590 1.00 14.75 120 GLU A N 1
ATOM 1007 C CA . GLU A 1 126 ? 9.349 18.414 2.858 1.00 14.99 120 GLU A CA 1
ATOM 1008 C C . GLU A 1 126 ? 7.887 18.158 2.484 1.00 13.92 120 GLU A C 1
ATOM 1009 O O . GLU A 1 126 ? 6.971 18.662 3.135 1.00 14.96 120 GLU A O 1
ATOM 1015 N N . THR A 1 127 ? 7.673 17.353 1.445 1.00 13.24 121 THR A N 1
ATOM 1016 C CA . THR A 1 127 ? 6.323 16.961 1.050 1.00 13.83 121 THR A CA 1
ATOM 1017 C C . THR A 1 127 ? 5.703 16.029 2.081 1.00 13.29 121 THR A C 1
ATOM 1018 O O . THR A 1 127 ? 4.509 16.100 2.358 1.00 14.55 121 THR A O 1
ATOM 1022 N N . ALA A 1 128 ? 6.519 15.156 2.662 1.00 13.08 122 ALA A N 1
ATOM 1023 C CA . ALA A 1 128 ? 6.023 14.271 3.716 1.00 13.58 122 ALA A CA 1
ATOM 1024 C C . ALA A 1 128 ? 5.515 15.059 4.928 1.00 13.34 122 ALA A C 1
ATOM 1025 O O . ALA A 1 128 ? 4.514 14.689 5.539 1.00 13.66 122 ALA A O 1
ATOM 1027 N N . VAL A 1 129 ? 6.215 16.142 5.269 1.00 14.18 123 VAL A N 1
ATOM 1028 C CA . VAL A 1 129 ? 5.792 16.989 6.374 1.00 13.59 123 VAL A CA 1
ATOM 1029 C C . VAL A 1 129 ? 4.476 17.680 6.025 1.00 13.73 123 VAL A C 1
ATOM 1030 O O . VAL A 1 129 ? 3.576 17.757 6.857 1.00 15.52 123 VAL A O 1
ATOM 1034 N N . LEU A 1 130 ? 4.355 18.175 4.796 1.00 13.51 124 LEU A N 1
ATOM 1035 C CA . LEU A 1 130 ? 3.116 18.831 4.391 1.00 14.49 124 LEU A CA 1
ATOM 1036 C C . LEU A 1 130 ? 1.965 17.817 4.399 1.00 13.79 124 LEU A C 1
ATOM 1037 O O . LEU A 1 130 ? 0.869 18.107 4.882 1.00 15.31 124 LEU A O 1
ATOM 1042 N N . LEU A 1 131 ? 2.205 16.621 3.878 1.00 12.89 125 LEU A N 1
ATOM 1043 C CA . LEU A 1 131 ? 1.146 15.609 3.885 1.00 12.76 125 LEU A CA 1
ATOM 1044 C C . LEU A 1 131 ? 0.736 15.283 5.316 1.00 13.86 125 LEU A C 1
ATOM 1045 O O . LEU A 1 131 ? -0.454 15.166 5.616 1.00 14.41 125 LEU A O 1
ATOM 1050 N N . ALA A 1 132 ? 1.723 15.106 6.191 1.00 14.79 126 ALA A N 1
ATOM 1051 C CA . ALA A 1 132 ? 1.441 14.848 7.594 1.00 15.15 126 ALA A CA 1
ATOM 1052 C C . ALA A 1 132 ? 0.516 15.923 8.156 1.00 15.58 126 ALA A C 1
ATOM 1053 O O . ALA A 1 132 ? -0.400 15.618 8.918 1.00 16.32 126 ALA A O 1
ATOM 1055 N N . SER A 1 133 ? 0.762 17.182 7.792 1.00 15.76 127 SER A N 1
ATOM 1056 C CA . SER A 1 133 ? -0.037 18.279 8.343 1.00 15.76 127 SER A CA 1
ATOM 1057 C C . SER A 1 133 ? -1.498 18.221 7.888 1.00 16.62 127 SER A C 1
ATOM 1058 O O . SER A 1 133 ? -2.395 18.621 8.626 1.00 17.48 127 SER A O 1
ATOM 1061 N N . TYR A 1 134 ? -1.742 17.713 6.682 1.00 16.39 128 TYR A N 1
ATOM 1062 C CA . TYR A 1 134 ? -3.120 17.518 6.238 1.00 16.72 128 TYR A CA 1
ATOM 1063 C C . TYR A 1 134 ? -3.764 16.330 6.929 1.00 17.32 128 TYR A C 1
ATOM 1064 O O . TYR A 1 134 ? -4.942 16.385 7.293 1.00 18.58 128 TYR A O 1
ATOM 1073 N N . ALA A 1 135 ? -2.996 15.258 7.131 1.00 16.88 129 ALA A N 1
ATOM 1074 C CA . ALA A 1 135 ? -3.510 14.141 7.908 1.00 17.56 129 ALA A CA 1
ATOM 1075 C C . ALA A 1 135 ? -3.899 14.609 9.313 1.00 18.44 129 ALA A C 1
ATOM 1076 O O . ALA A 1 135 ? -4.919 14.185 9.861 1.00 20.50 129 ALA A O 1
ATOM 1078 N N . VAL A 1 136 ? -3.086 15.489 9.881 1.00 18.57 130 VAL A N 1
ATOM 1079 C CA . VAL A 1 136 ? -3.362 16.043 11.199 1.00 19.63 130 VAL A CA 1
ATOM 1080 C C . VAL A 1 136 ? -4.605 16.933 11.200 1.00 21.10 130 VAL A C 1
ATOM 1081 O O . VAL A 1 136 ? -5.448 16.818 12.090 1.00 23.21 130 VAL A O 1
ATOM 1085 N N . GLN A 1 137 ? -4.741 17.795 10.198 1.00 20.51 131 GLN A N 1
ATOM 1086 C CA . GLN A 1 137 ? -5.956 18.617 10.083 1.00 20.96 131 GLN A CA 1
ATOM 1087 C C . GLN A 1 137 ? -7.199 17.728 10.012 1.00 22.56 131 GLN A C 1
ATOM 1088 O O . GLN A 1 137 ? -8.228 18.041 10.617 1.00 25.27 131 GLN A O 1
ATOM 1094 N N . SER A 1 138 ? -7.107 16.629 9.263 1.00 22.61 132 SER A N 1
ATOM 1095 C CA . SER A 1 138 ? -8.231 15.706 9.127 1.00 24.15 132 SER A CA 1
ATOM 1096 C C . SER A 1 138 ? -8.602 15.043 10.451 1.00 25.77 132 SER A C 1
ATOM 1097 O O . SER A 1 138 ? -9.786 14.864 10.765 1.00 27.63 132 SER A O 1
ATOM 1100 N N . LYS A 1 139 ? -7.592 14.663 11.221 1.00 26.59 133 LYS A N 1
ATOM 1101 C CA . LYS A 1 139 ? -7.831 13.963 12.477 1.00 29.20 133 LYS A CA 1
ATOM 1102 C C . LYS A 1 139 ? -8.241 14.898 13.612 1.00 30.02 133 LYS A C 1
ATOM 1103 O O . LYS A 1 139 ? -9.149 14.588 14.390 1.00 30.58 133 LYS A O 1
ATOM 1109 N N . TYR A 1 140 ? -7.590 16.054 13.685 1.00 30.53 134 TYR A N 1
ATOM 1110 C CA . TYR A 1 140 ? -7.729 16.929 14.843 1.00 31.41 134 TYR A CA 1
ATOM 1111 C C . TYR A 1 140 ? -8.592 18.163 14.614 1.00 30.97 134 TYR A C 1
ATOM 1112 O O . TYR A 1 140 ? -8.995 18.813 15.572 1.00 31.87 134 TYR A O 1
ATOM 1121 N N . GLY A 1 141 ? -8.877 18.492 13.358 1.00 30.25 135 GLY A N 1
ATOM 1122 C CA . GLY A 1 141 ? -9.529 19.755 13.056 1.00 31.04 135 GLY A CA 1
ATOM 1123 C C . GLY A 1 141 ? -8.569 20.913 13.296 1.00 31.41 135 GLY A C 1
ATOM 1124 O O . GLY A 1 141 ? -7.353 20.706 13.362 1.00 31.44 135 GLY A O 1
ATOM 1125 N N . ASP A 1 142 ? -9.110 22.125 13.434 1.00 33.04 136 ASP A N 1
ATOM 1126 C CA . ASP A 1 142 ? -8.284 23.330 13.561 1.00 34.08 136 ASP A CA 1
ATOM 1127 C C . ASP A 1 142 ? -7.345 23.266 14.761 1.00 35.76 136 ASP A C 1
ATOM 1128 O O . ASP A 1 142 ? -7.768 22.934 15.867 1.00 37.03 136 ASP A O 1
ATOM 1133 N N . PHE A 1 143 ? -6.079 23.617 14.552 1.00 35.84 137 PHE A N 1
ATOM 1134 C CA . PHE A 1 143 ? -5.141 23.718 15.665 1.00 35.83 137 PHE A CA 1
ATOM 1135 C C . PHE A 1 143 ? -5.660 24.706 16.702 1.00 38.64 137 PHE A C 1
ATOM 1136 O O . PHE A 1 143 ? -6.095 25.806 16.361 1.00 38.81 137 PHE A O 1
ATOM 1144 N N . ASN A 1 144 ? -5.605 24.297 17.965 1.00 41.77 138 ASN A N 1
ATOM 1145 C CA . ASN A 1 144 ? -6.045 25.132 19.072 1.00 46.22 138 ASN A CA 1
ATOM 1146 C C . ASN A 1 144 ? -5.027 25.118 20.206 1.00 49.41 138 ASN A C 1
ATOM 1147 O O . ASN A 1 144 ? -4.847 24.100 20.877 1.00 49.96 138 ASN A O 1
ATOM 1152 N N . LYS A 1 145 ? -4.371 26.257 20.416 1.00 51.66 139 LYS A N 1
ATOM 1153 C CA . LYS A 1 145 ? -3.262 26.363 21.359 1.00 53.56 139 LYS A CA 1
ATOM 1154 C C . LYS A 1 145 ? -3.634 25.967 22.786 1.00 55.54 139 LYS A C 1
ATOM 1155 O O . LYS A 1 145 ? -2.757 25.700 23.608 1.00 55.62 139 LYS A O 1
ATOM 1157 N N . GLU A 1 146 ? -4.930 25.928 23.075 1.00 57.06 140 GLU A N 1
ATOM 1158 C CA . GLU A 1 146 ? -5.399 25.623 24.422 1.00 59.06 140 GLU A CA 1
ATOM 1159 C C . GLU A 1 146 ? -5.514 24.121 24.670 1.00 60.71 140 GLU A C 1
ATOM 1160 O O . GLU A 1 146 ? -5.380 23.661 25.805 1.00 61.25 140 GLU A O 1
ATOM 1162 N N . VAL A 1 147 ? -5.759 23.361 23.605 1.00 61.45 141 VAL A N 1
ATOM 1163 C CA . VAL A 1 147 ? -5.921 21.912 23.709 1.00 61.63 141 VAL A CA 1
ATOM 1164 C C . VAL A 1 147 ? -4.733 21.161 23.112 1.00 60.39 141 VAL A C 1
ATOM 1165 O O . VAL A 1 147 ? -4.278 20.153 23.659 1.00 60.97 141 VAL A O 1
ATOM 1169 N N . HIS A 1 148 ? -4.240 21.652 21.982 1.00 57.72 142 HIS A N 1
ATOM 1170 C CA . HIS A 1 148 ? -3.110 21.020 21.321 1.00 55.04 142 HIS A CA 1
ATOM 1171 C C . HIS A 1 148 ? -1.804 21.542 21.897 1.00 54.40 142 HIS A C 1
ATOM 1172 O O . HIS A 1 148 ? -1.116 22.352 21.278 1.00 55.53 142 HIS A O 1
ATOM 1179 N N . LYS A 1 149 ? -1.475 21.077 23.096 1.00 50.13 143 LYS A N 1
ATOM 1180 C CA . LYS A 1 149 ? -0.233 21.459 23.752 1.00 47.27 143 LYS A CA 1
ATOM 1181 C C . LYS A 1 149 ? 0.929 20.686 23.143 1.00 49.61 143 LYS A C 1
ATOM 1182 O O . LYS A 1 149 ? 0.720 19.738 22.385 1.00 54.27 143 LYS A O 1
ATOM 1184 N N . SER A 1 150 ? 2.153 21.098 23.463 1.00 47.68 144 SER A N 1
ATOM 1185 C CA . SER A 1 150 ? 3.337 20.414 22.957 1.00 44.18 144 SER A CA 1
ATOM 1186 C C . SER A 1 150 ? 3.217 18.922 23.206 1.00 47.56 144 SER A C 1
ATOM 1187 O O . SER A 1 150 ? 2.950 18.488 24.329 1.00 51.41 144 SER A O 1
ATOM 1190 N N . GLY A 1 151 ? 3.412 18.138 22.153 1.00 48.82 145 GLY A N 1
ATOM 1191 C CA . GLY A 1 151 ? 3.376 16.695 22.274 1.00 46.92 145 GLY A CA 1
ATOM 1192 C C . GLY A 1 151 ? 2.049 16.086 21.872 1.00 44.01 145 GLY A C 1
ATOM 1193 O O . GLY A 1 151 ? 1.855 14.882 22.013 1.00 43.71 145 GLY A O 1
ATOM 1194 N N . TYR A 1 152 ? 1.134 16.909 21.365 1.00 41.42 146 TYR A N 1
ATOM 1195 C CA . TYR A 1 152 ? -0.182 16.415 20.965 1.00 38.79 146 TYR A CA 1
ATOM 1196 C C . TYR A 1 152 ? -0.110 15.438 19.787 1.00 37.01 146 TYR A C 1
ATOM 1197 O O . TYR A 1 152 ? -1.070 14.713 19.512 1.00 36.46 146 TYR A O 1
ATOM 1206 N N . LEU A 1 153 ? 1.029 15.416 19.103 1.00 35.51 147 LEU A N 1
ATOM 1207 C CA . LEU A 1 153 ? 1.216 14.513 17.972 1.00 33.24 147 LEU A CA 1
ATOM 1208 C C . LEU A 1 153 ? 2.079 13.306 18.335 1.00 33.75 147 LEU A C 1
ATOM 1209 O O . LEU A 1 153 ? 2.403 12.488 17.475 1.00 33.15 147 LEU A O 1
ATOM 1214 N N . ALA A 1 154 ? 2.439 13.193 19.610 1.00 35.47 148 ALA A N 1
ATOM 1215 C CA . ALA A 1 154 ? 3.380 12.161 20.052 1.00 36.79 148 ALA A CA 1
ATOM 1216 C C . ALA A 1 154 ? 2.908 10.733 19.772 1.00 37.45 148 ALA A C 1
ATOM 1217 O O . ALA A 1 154 ? 3.725 9.838 19.562 1.00 37.77 148 ALA A O 1
ATOM 1219 N N . GLY A 1 155 ? 1.596 10.524 19.773 1.00 37.53 149 GLY A N 1
ATOM 1220 C CA . GLY A 1 155 ? 1.044 9.192 19.596 1.00 37.85 149 GLY A CA 1
ATOM 1221 C C . GLY A 1 155 ? 0.824 8.789 18.150 1.00 38.11 149 GLY A C 1
ATOM 1222 O O . GLY A 1 155 ? 0.457 7.650 17.866 1.00 39.49 149 GLY A O 1
ATOM 1223 N N . ASP A 1 156 ? 1.056 9.718 17.228 1.00 37.00 150 ASP A N 1
ATOM 1224 C CA . ASP A 1 156 ? 0.763 9.479 15.817 1.00 36.76 150 ASP A CA 1
ATOM 1225 C C . ASP A 1 156 ? 2.002 9.085 15.015 1.00 35.54 150 ASP A C 1
ATOM 1226 O O . ASP A 1 156 ? 3.085 9.635 15.223 1.00 35.75 150 ASP A O 1
ATOM 1231 N N . LYS A 1 157 ? 1.840 8.136 14.096 1.00 34.00 151 LYS A N 1
ATOM 1232 C CA . LYS A 1 157 ? 2.889 7.860 13.120 1.00 32.99 151 LYS A CA 1
ATOM 1233 C C . LYS A 1 157 ? 2.610 8.732 11.912 1.00 28.72 151 LYS A C 1
ATOM 1234 O O . LYS A 1 157 ? 1.655 8.491 11.173 1.00 27.97 151 LYS A O 1
ATOM 1240 N N . LEU A 1 158 ? 3.433 9.754 11.713 1.00 24.19 152 LEU A N 1
ATOM 1241 C CA . LEU A 1 158 ? 3.103 10.759 10.720 1.00 23.05 152 LEU A CA 1
ATOM 1242 C C . LEU A 1 158 ? 4.020 10.820 9.510 1.00 19.55 152 LEU A C 1
ATOM 1243 O O . LEU A 1 158 ? 3.652 11.409 8.499 1.00 19.81 152 LEU A O 1
ATOM 1248 N N . LEU A 1 159 ? 5.216 10.248 9.612 1.00 17.96 153 LEU A N 1
ATOM 1249 C CA . LEU A 1 159 ? 6.204 10.386 8.540 1.00 17.45 153 LEU A CA 1
ATOM 1250 C C . LEU A 1 159 ? 6.728 9.035 8.063 1.00 17.65 153 LEU A C 1
ATOM 1251 O O . LEU A 1 159 ? 6.755 8.079 8.826 1.00 19.07 153 LEU A O 1
ATOM 1256 N N . PRO A 1 160 ? 7.156 8.957 6.794 1.00 17.58 154 PRO A N 1
ATOM 1257 C CA . PRO A 1 160 ? 7.751 7.718 6.277 1.00 17.76 154 PRO A CA 1
ATOM 1258 C C . PRO A 1 160 ? 8.983 7.317 7.077 1.00 17.68 154 PRO A C 1
ATOM 1259 O O . PRO A 1 160 ? 9.761 8.165 7.498 1.00 17.88 154 PRO A O 1
ATOM 1263 N N . GLN A 1 161 ? 9.182 6.019 7.265 1.00 21.07 155 GLN A N 1
ATOM 1264 C CA . GLN A 1 161 ? 10.338 5.558 8.010 1.00 22.57 155 GLN A CA 1
ATOM 1265 C C . GLN A 1 161 ? 11.649 6.034 7.379 1.00 22.17 155 GLN A C 1
ATOM 1266 O O . GLN A 1 161 ? 12.601 6.370 8.087 1.00 23.12 155 GLN A O 1
ATOM 1272 N N . ARG A 1 162 ? 11.693 6.095 6.050 1.00 22.18 156 ARG A N 1
ATOM 1273 C CA . ARG A 1 162 ? 12.889 6.561 5.339 1.00 22.48 156 ARG A CA 1
ATOM 1274 C C . ARG A 1 162 ? 13.232 8.000 5.706 1.00 20.97 156 ARG A C 1
ATOM 1275 O O . ARG A 1 162 ? 14.396 8.355 5.855 1.00 21.02 156 ARG A O 1
ATOM 1283 N N . VAL A 1 163 ? 12.211 8.830 5.835 1.00 19.35 157 VAL A N 1
ATOM 1284 C CA . VAL A 1 163 ? 12.412 10.220 6.230 1.00 18.49 157 VAL A CA 1
ATOM 1285 C C . VAL A 1 163 ? 12.972 10.306 7.642 1.00 17.13 157 VAL A C 1
ATOM 1286 O O . VAL A 1 163 ? 13.926 11.055 7.904 1.00 18.45 157 VAL A O 1
ATOM 1290 N N . LEU A 1 164 ? 12.410 9.517 8.554 1.00 18.09 158 LEU A N 1
ATOM 1291 C CA . LEU A 1 164 ? 12.887 9.526 9.938 1.00 19.11 158 LEU A CA 1
ATOM 1292 C C . LEU A 1 164 ? 14.332 9.040 10.029 1.00 20.25 158 LEU A C 1
ATOM 1293 O O . LEU A 1 164 ? 15.142 9.589 10.766 1.00 20.14 158 LEU A O 1
ATOM 1298 N N . GLU A 1 165 ? 14.643 7.984 9.289 1.00 20.69 159 GLU A N 1
ATOM 1299 C CA . GLU A 1 165 ? 15.954 7.352 9.390 1.00 22.85 159 GLU A CA 1
ATOM 1300 C C . GLU A 1 165 ? 17.056 8.173 8.730 1.00 23.24 159 GLU A C 1
ATOM 1301 O O . GLU A 1 165 ? 18.209 8.145 9.170 1.00 25.55 159 GLU A O 1
ATOM 1307 N N . GLN A 1 166 ? 16.700 8.906 7.680 1.00 23.85 160 GLN A N 1
ATOM 1308 C CA . GLN A 1 166 ? 17.696 9.638 6.904 1.00 24.85 160 GLN A CA 1
ATOM 1309 C C . GLN A 1 166 ? 17.960 11.044 7.423 1.00 25.57 160 GLN A C 1
ATOM 1310 O O . GLN A 1 166 ? 18.853 11.730 6.938 1.00 29.28 160 GLN A O 1
ATOM 1316 N N . HIS A 1 167 ? 17.195 11.467 8.420 1.00 22.94 161 HIS A N 1
ATOM 1317 C CA . HIS A 1 167 ? 17.480 12.732 9.075 1.00 22.54 161 HIS A CA 1
ATOM 1318 C C . HIS A 1 167 ? 17.871 12.503 10.513 1.00 22.55 161 HIS A C 1
ATOM 1319 O O . HIS A 1 167 ? 17.783 11.387 11.027 1.00 25.27 161 HIS A O 1
ATOM 1326 N N . LYS A 1 168 ? 18.334 13.558 11.154 1.00 19.57 162 LYS A N 1
ATOM 1327 C CA . LYS A 1 168 ? 18.684 13.479 12.556 1.00 19.38 162 LYS A CA 1
ATOM 1328 C C . LYS A 1 168 ? 17.808 14.406 13.388 1.00 18.94 162 LYS A C 1
ATOM 1329 O O . LYS A 1 168 ? 18.239 14.910 14.420 1.00 21.19 162 LYS A O 1
ATOM 1335 N N . LEU A 1 169 ? 16.567 14.615 12.941 1.00 19.76 163 LEU A N 1
ATOM 1336 C CA . LEU A 1 169 ? 15.566 15.263 13.778 1.00 18.88 163 LEU A CA 1
ATOM 1337 C C . LEU A 1 169 ? 14.990 14.242 14.737 1.00 19.15 163 LEU A C 1
ATOM 1338 O O . LEU A 1 169 ? 14.806 13.077 14.379 1.00 20.04 163 LEU A O 1
ATOM 1343 N N . ASN A 1 170 ? 14.675 14.681 15.947 1.00 18.84 164 ASN A N 1
ATOM 1344 C CA . ASN A 1 170 ? 13.928 13.828 16.853 1.00 19.96 164 ASN A CA 1
ATOM 1345 C C . ASN A 1 170 ? 12.436 14.114 16.712 1.00 19.41 164 ASN A C 1
ATOM 1346 O O . ASN A 1 170 ? 12.032 14.990 15.950 1.00 18.48 164 ASN A O 1
ATOM 1351 N N . LYS A 1 171 ? 11.615 13.356 17.423 1.00 20.07 165 LYS A N 1
ATOM 1352 C CA . LYS A 1 171 ? 10.173 13.464 17.265 1.00 21.43 165 LYS A CA 1
ATOM 1353 C C . LYS A 1 171 ? 9.642 14.867 17.569 1.00 22.39 165 LYS A C 1
ATOM 1354 O O . LYS A 1 171 ? 8.734 15.350 16.883 1.00 21.14 165 LYS A O 1
ATOM 1360 N N . ASP A 1 172 ? 10.204 15.519 18.586 1.00 23.30 166 ASP A N 1
ATOM 1361 C CA . ASP A 1 172 ? 9.778 16.873 18.938 1.00 24.15 166 ASP A CA 1
ATOM 1362 C C . ASP A 1 172 ? 10.090 17.861 17.810 1.00 21.77 166 ASP A C 1
ATOM 1363 O O . ASP A 1 172 ? 9.299 18.757 17.509 1.00 21.68 166 ASP A O 1
ATOM 1368 N N . GLN A 1 173 ? 11.238 17.677 17.167 1.00 20.30 167 GLN A N 1
ATOM 1369 C CA . GLN A 1 173 ? 11.616 18.553 16.068 1.00 19.61 167 GLN A CA 1
ATOM 1370 C C . GLN A 1 173 ? 10.702 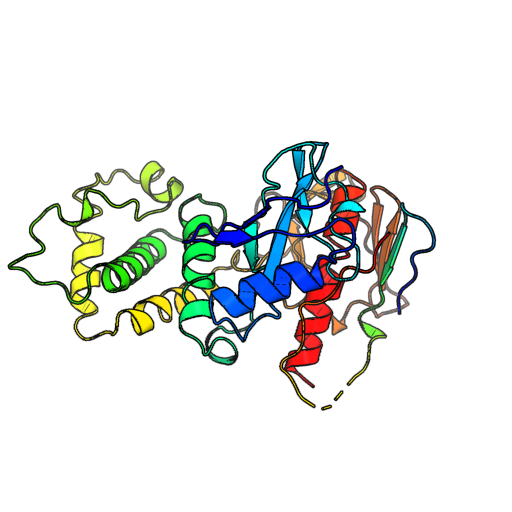18.357 14.857 1.00 18.70 167 GLN A C 1
ATOM 1371 O O . GLN A 1 173 ? 10.324 19.322 14.200 1.00 19.63 167 GLN A O 1
ATOM 1377 N N . TRP A 1 174 ? 10.332 17.114 14.566 1.00 17.84 168 TRP A N 1
ATOM 1378 C CA . TRP A 1 174 ? 9.380 16.864 13.495 1.00 16.77 168 TRP A CA 1
ATOM 1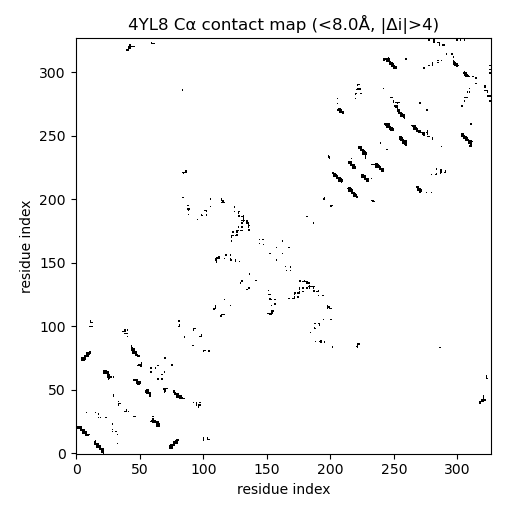379 C C . TRP A 1 174 ? 8.015 17.450 13.823 1.00 17.73 168 TRP A C 1
ATOM 1380 O O . TRP A 1 174 ? 7.378 18.065 12.966 1.00 17.36 168 TRP A O 1
ATOM 1391 N N . GLU A 1 175 ? 7.572 17.259 15.063 1.00 18.98 169 GLU A N 1
ATOM 1392 C CA A GLU A 1 175 ? 6.276 17.771 15.477 0.45 19.91 169 GLU A CA 1
ATOM 1393 C CA B GLU A 1 175 ? 6.276 17.780 15.496 0.55 19.62 169 GLU A CA 1
ATOM 1394 C C . GLU A 1 175 ? 6.202 19.290 15.328 1.00 19.77 169 GLU A C 1
ATOM 1395 O O . GLU A 1 175 ? 5.158 19.821 14.976 1.00 20.63 169 GLU A O 1
ATOM 1406 N N . GLU A 1 176 ? 7.313 19.980 15.591 1.00 21.15 170 GLU A N 1
ATOM 1407 C CA . GLU A 1 176 ? 7.331 21.429 15.415 1.00 21.58 170 GLU A CA 1
ATOM 1408 C C . GLU A 1 176 ? 7.052 21.821 13.964 1.00 20.42 170 GLU A C 1
ATOM 1409 O O . GLU A 1 176 ? 6.235 22.708 13.708 1.00 21.72 170 GLU A O 1
ATOM 1415 N N . ARG A 1 177 ? 7.718 21.163 13.014 1.00 18.02 171 ARG A N 1
ATOM 1416 C CA . ARG A 1 177 ? 7.496 21.470 11.598 1.00 17.34 171 ARG A CA 1
ATOM 1417 C C . ARG A 1 177 ? 6.053 21.171 11.205 1.00 15.75 171 ARG A C 1
ATOM 1418 O O . ARG A 1 177 ? 5.425 21.925 10.460 1.00 17.93 171 ARG A O 1
ATOM 1426 N N . ILE A 1 178 ? 5.532 20.047 11.682 1.00 15.82 172 ILE A N 1
ATOM 1427 C CA . ILE A 1 178 ? 4.177 19.671 11.327 1.00 15.81 172 ILE A CA 1
ATOM 1428 C C . ILE A 1 178 ? 3.145 20.601 11.952 1.00 17.30 172 ILE A C 1
ATOM 1429 O O . ILE A 1 178 ? 2.152 20.958 11.312 1.00 18.18 172 ILE A O 1
ATOM 1434 N N . GLN A 1 179 ? 3.390 21.011 13.193 1.00 18.48 173 GLN A N 1
ATOM 1435 C CA . GLN A 1 179 ? 2.465 21.903 13.885 1.00 20.25 173 GLN A CA 1
ATOM 1436 C C . GLN A 1 179 ? 2.346 23.260 13.187 1.00 20.85 173 GLN A C 1
ATOM 1437 O O . GLN A 1 179 ? 1.260 23.821 13.092 1.00 21.96 173 GLN A O 1
ATOM 1443 N N . VAL A 1 180 ? 3.455 23.785 12.688 1.00 20.32 174 VAL A N 1
ATOM 1444 C CA . VAL A 1 180 ? 3.411 25.086 12.024 1.00 20.17 174 VAL A CA 1
ATOM 1445 C C . VAL A 1 180 ? 2.500 25.006 10.808 1.00 19.20 174 VAL A C 1
ATOM 1446 O O . VAL A 1 180 ? 1.654 25.875 10.593 1.00 19.96 174 VAL A O 1
ATOM 1450 N N . TRP A 1 181 ? 2.637 23.937 10.026 1.00 18.47 175 TRP A N 1
ATOM 1451 C CA . TRP A 1 181 ? 1.756 23.756 8.880 1.00 18.19 175 TRP A CA 1
ATOM 1452 C C . TRP A 1 181 ? 0.318 23.528 9.338 1.00 18.91 175 TRP A C 1
ATOM 1453 O O . TRP A 1 181 ? -0.621 24.035 8.736 1.00 19.61 175 TRP A O 1
ATOM 1464 N N . HIS A 1 182 ? 0.140 22.726 10.383 1.00 18.83 176 HIS A N 1
ATOM 1465 C CA . HIS A 1 182 ? -1.199 22.462 10.907 1.00 21.11 176 HIS A CA 1
ATOM 1466 C C . HIS A 1 182 ? -1.929 23.782 11.172 1.00 22.76 176 HIS A C 1
ATOM 1467 O O . HIS A 1 182 ? -3.081 23.959 10.774 1.00 23.51 176 HIS A O 1
ATOM 1474 N N . GLU A 1 183 ? -1.246 24.719 11.823 1.00 24.01 177 GLU A N 1
ATOM 1475 C CA . GLU A 1 183 ? -1.854 26.009 12.119 1.00 25.53 177 GLU A CA 1
ATOM 1476 C C . GLU A 1 183 ? -2.216 26.786 10.846 1.00 24.85 177 GLU A C 1
ATOM 1477 O O . GLU A 1 183 ? -3.232 27.479 10.811 1.00 25.00 177 GLU A O 1
ATOM 1483 N N . GLU A 1 184 ? -1.416 26.654 9.790 1.00 23.86 178 GLU A N 1
ATOM 1484 C CA . GLU A 1 184 ? -1.743 27.305 8.515 1.00 23.49 178 GLU A CA 1
ATOM 1485 C C . GLU A 1 184 ? -3.061 26.832 7.911 1.00 23.47 178 GLU A C 1
ATOM 1486 O O . GLU A 1 184 ? -3.693 27.559 7.132 1.00 25.08 178 GLU A O 1
ATOM 1492 N N . HIS A 1 185 ? -3.468 25.612 8.254 1.00 22.52 179 HIS A N 1
ATOM 1493 C CA . HIS A 1 185 ? -4.675 25.019 7.675 1.00 22.58 179 HIS A CA 1
ATOM 1494 C C . HIS A 1 185 ? -5.954 25.432 8.385 1.00 23.63 179 HIS A C 1
ATOM 1495 O O . HIS A 1 185 ? -7.022 24.894 8.093 1.00 25.44 179 HIS A O 1
ATOM 1502 N N . ARG A 1 186 ? -5.863 26.373 9.322 1.00 24.74 180 ARG A N 1
ATOM 1503 C CA . ARG A 1 186 ? -7.049 26.787 10.070 1.00 26.89 180 ARG A CA 1
ATOM 1504 C C . ARG A 1 186 ? -8.216 27.130 9.157 1.00 27.60 180 ARG A C 1
ATOM 1505 O O . ARG A 1 186 ? -8.064 27.892 8.203 1.00 29.21 180 ARG A O 1
ATOM 1513 N N . GLY A 1 187 ? -9.375 26.550 9.454 1.00 27.91 181 GLY A N 1
ATOM 1514 C CA . GLY A 1 187 ? -10.596 26.823 8.714 1.00 29.82 181 GLY A CA 1
ATOM 1515 C C . GLY A 1 187 ? -10.887 25.777 7.650 1.00 29.53 181 GLY A C 1
ATOM 1516 O O . GLY A 1 187 ? -11.936 25.804 6.996 1.00 31.32 181 GLY A O 1
ATOM 1517 N N . MET A 1 188 ? -9.952 24.850 7.463 1.00 27.76 182 MET A N 1
ATOM 1518 C CA . MET A 1 188 ? -10.122 23.806 6.459 1.00 26.61 182 MET A CA 1
ATOM 1519 C C . MET A 1 188 ? -10.985 22.656 6.994 1.00 27.21 182 MET A C 1
ATOM 1520 O O . MET A 1 188 ? -10.703 22.097 8.058 1.00 27.33 182 MET A O 1
ATOM 1525 N N . LEU A 1 189 ? -12.049 22.310 6.268 1.00 26.97 183 LEU A N 1
ATOM 1526 C CA . LEU A 1 189 ? -12.861 21.160 6.648 1.00 26.72 183 LEU A CA 1
ATOM 1527 C C . LEU A 1 189 ? -11.999 19.909 6.683 1.00 26.63 183 LEU A C 1
ATOM 1528 O O . LEU A 1 189 ? -11.104 19.750 5.860 1.00 25.73 183 LEU A O 1
ATOM 1533 N N . ARG A 1 190 ? -12.280 19.013 7.622 1.00 27.99 184 ARG A N 1
ATOM 1534 C CA . ARG A 1 190 ? -11.527 17.770 7.692 1.00 28.34 184 ARG A CA 1
ATOM 1535 C C . ARG A 1 190 ? -11.586 17.035 6.352 1.00 25.89 184 ARG A C 1
ATOM 1536 O O . ARG A 1 190 ? -10.582 16.491 5.895 1.00 25.50 184 ARG A O 1
ATOM 1544 N N . GLU A 1 191 ? -12.752 17.040 5.712 1.00 24.87 185 GLU A N 1
ATOM 1545 C CA . GLU A 1 191 ? -12.895 16.397 4.406 1.00 24.19 185 GLU A CA 1
ATOM 1546 C C . GLU A 1 191 ? -12.069 17.098 3.330 1.00 22.63 185 GLU A C 1
ATOM 1547 O O . GLU A 1 191 ? -11.593 16.463 2.395 1.00 23.18 185 GLU A O 1
ATOM 1553 N N . ASP A 1 192 ? -11.896 18.412 3.458 1.00 23.34 186 ASP A N 1
ATOM 1554 C CA . ASP A 1 192 ? -11.063 19.138 2.505 1.00 23.32 186 ASP A CA 1
ATOM 1555 C C . ASP A 1 192 ? -9.579 18.860 2.725 1.00 21.94 186 ASP A C 1
ATOM 1556 O O . ASP A 1 192 ? -8.794 18.875 1.780 1.00 22.11 186 ASP A O 1
ATOM 1561 N N . ALA A 1 193 ? -9.194 18.591 3.967 1.00 20.41 187 ALA A N 1
ATOM 1562 C CA . ALA A 1 193 ? -7.815 18.198 4.249 1.00 19.52 187 ALA A CA 1
ATOM 1563 C C . ALA A 1 193 ? -7.487 16.837 3.603 1.00 18.28 187 ALA A C 1
ATOM 1564 O O . ALA A 1 193 ? -6.409 16.651 3.057 1.00 18.51 187 ALA A O 1
ATOM 1566 N N . VAL A 1 194 ? -8.429 15.899 3.666 1.00 17.83 188 VAL A N 1
ATOM 1567 C CA . VAL A 1 194 ? -8.276 14.615 2.983 1.00 16.96 188 VAL A CA 1
ATOM 1568 C C . VAL A 1 194 ? -8.086 14.808 1.484 1.00 16.38 188 VAL A C 1
ATOM 1569 O O . VAL A 1 194 ? -7.220 14.187 0.871 1.00 16.79 188 VAL A O 1
ATOM 1573 N N . LEU A 1 195 ? -8.901 15.672 0.893 1.00 17.73 189 LEU A N 1
ATOM 1574 C CA . LEU A 1 195 ? -8.797 15.938 -0.530 1.00 19.37 189 LEU A CA 1
ATOM 1575 C C . LEU A 1 195 ? -7.463 16.603 -0.878 1.00 18.38 189 LEU A C 1
ATOM 1576 O O . LEU A 1 195 ? -6.821 16.245 -1.860 1.00 18.60 189 LEU A O 1
ATOM 1581 N N . GLU A 1 196 ? -7.042 17.579 -0.084 1.00 17.85 190 GLU A N 1
ATOM 1582 C CA A GLU A 1 196 ? -5.768 18.244 -0.339 0.59 17.84 190 GLU A CA 1
ATOM 1583 C CA B GLU A 1 196 ? -5.772 18.237 -0.360 0.41 17.97 190 GLU A CA 1
ATOM 1584 C C . GLU A 1 196 ? -4.604 17.256 -0.238 1.00 17.23 190 GLU A C 1
ATOM 1585 O O . GLU A 1 196 ? -3.661 17.313 -1.022 1.00 17.78 190 GLU A O 1
ATOM 1596 N N . TYR A 1 197 ? -4.672 16.358 0.744 1.00 15.25 191 TYR A N 1
ATOM 1597 C CA . TYR A 1 197 ? -3.665 15.306 0.881 1.00 14.29 191 TYR A CA 1
ATOM 1598 C C . TYR A 1 197 ? -3.585 14.525 -0.438 1.00 13.69 191 TYR A C 1
ATOM 1599 O O . TYR A 1 197 ? -2.503 14.298 -0.993 1.00 15.01 191 TYR A O 1
ATOM 1608 N N . LEU A 1 198 ? -4.739 14.092 -0.937 1.00 13.35 192 LEU A N 1
ATOM 1609 C CA . LEU A 1 198 ? -4.749 13.332 -2.183 1.00 14.48 192 LEU A CA 1
ATOM 1610 C C . LEU A 1 198 ? -4.261 14.147 -3.375 1.00 14.43 192 LEU A C 1
ATOM 1611 O O . LEU A 1 198 ? -3.618 13.604 -4.273 1.00 14.65 192 LEU A O 1
ATOM 1616 N N . LYS A 1 199 ? -4.583 15.441 -3.421 1.00 15.11 193 LYS A N 1
ATOM 1617 C CA . LYS A 1 199 ? -4.115 16.235 -4.542 1.00 15.22 193 LYS A CA 1
ATOM 1618 C C . LYS A 1 199 ? -2.599 16.341 -4.562 1.00 15.87 193 LYS A C 1
ATOM 1619 O O . LYS A 1 199 ? -1.990 16.383 -5.631 1.00 18.46 193 LYS A O 1
ATOM 1625 N N . ILE A 1 200 ? -1.988 16.405 -3.385 1.00 14.09 194 ILE A N 1
ATOM 1626 C CA . ILE A 1 200 ? -0.528 16.416 -3.304 1.00 14.93 194 ILE A CA 1
ATOM 1627 C C . ILE A 1 200 ? 0.037 15.041 -3.639 1.00 14.53 194 ILE A C 1
ATOM 1628 O O . ILE A 1 200 ? 0.965 14.921 -4.437 1.00 17.17 194 ILE A O 1
ATOM 1633 N N . ALA A 1 201 ? -0.544 14.007 -3.035 1.00 13.75 195 ALA A N 1
ATOM 1634 C CA . ALA A 1 201 ? -0.000 12.672 -3.191 1.00 13.73 195 ALA A CA 1
ATOM 1635 C C . ALA A 1 201 ? -0.084 12.190 -4.636 1.00 13.73 195 ALA A C 1
ATOM 1636 O O . ALA A 1 201 ? 0.806 11.477 -5.105 1.00 14.13 195 ALA A O 1
ATOM 1638 N N . GLN A 1 202 ? -1.143 12.566 -5.346 1.00 14.19 196 GLN A N 1
ATOM 1639 C CA . GLN A 1 202 ? -1.329 12.037 -6.693 1.00 15.47 196 GLN A CA 1
ATOM 1640 C C . GLN A 1 202 ? -0.287 12.552 -7.682 1.00 16.47 196 GLN A C 1
ATOM 1641 O O . GLN A 1 202 ? -0.135 11.997 -8.774 1.00 17.45 196 GLN A O 1
ATOM 1647 N N . ASP A 1 203 ? 0.450 13.586 -7.288 1.00 16.22 197 ASP A N 1
ATOM 1648 C CA . ASP A 1 203 ? 1.524 14.102 -8.136 1.00 17.48 197 ASP A CA 1
ATOM 1649 C C . ASP A 1 203 ? 2.879 13.454 -7.867 1.00 16.70 197 ASP A C 1
ATOM 1650 O O . ASP A 1 203 ? 3.855 13.755 -8.563 1.00 19.14 197 ASP A O 1
ATOM 1655 N N . LEU A 1 204 ? 2.951 12.591 -6.853 1.00 15.81 198 LEU A N 1
ATOM 1656 C CA . LEU A 1 204 ? 4.168 11.807 -6.619 1.00 14.92 198 LEU A CA 1
ATOM 1657 C C . LEU A 1 204 ? 4.358 10.810 -7.750 1.00 15.41 198 LEU A C 1
ATOM 1658 O O . LEU A 1 204 ? 3.390 10.181 -8.194 1.00 16.01 198 LEU A O 1
ATOM 1663 N N . GLU A 1 205 ? 5.600 10.637 -8.199 1.00 16.09 199 GLU A N 1
ATOM 1664 C CA . GLU A 1 205 ? 5.851 9.807 -9.381 1.00 17.05 199 GLU A CA 1
ATOM 1665 C C . GLU A 1 205 ? 5.476 8.336 -9.175 1.00 17.35 199 GLU A C 1
ATOM 1666 O O . GLU A 1 205 ? 5.125 7.639 -10.138 1.00 18.52 199 GLU A O 1
ATOM 1672 N N . MET A 1 206 ? 5.546 7.861 -7.932 1.00 15.64 200 MET A N 1
ATOM 1673 C CA . MET A 1 206 ? 5.213 6.450 -7.655 1.00 14.52 200 MET A CA 1
ATOM 1674 C C . MET A 1 206 ? 3.742 6.210 -7.307 1.00 14.79 200 MET A C 1
ATOM 1675 O O . MET A 1 206 ? 3.298 5.064 -7.173 1.00 16.06 200 MET A O 1
ATOM 1680 N N . TYR A 1 207 ? 2.978 7.286 -7.161 1.00 15.61 201 TYR A N 1
ATOM 1681 C CA . TYR A 1 207 ? 1.562 7.159 -6.833 1.00 14.39 201 TYR A CA 1
ATOM 1682 C C . TYR A 1 207 ? 0.833 6.424 -7.939 1.00 14.33 201 TYR A C 1
ATOM 1683 O O . TYR A 1 207 ? 1.003 6.749 -9.114 1.00 14.94 201 TYR A O 1
ATOM 1692 N N . GLY A 1 208 ? 0.014 5.441 -7.569 1.00 13.74 202 GLY A N 1
ATOM 1693 C CA . GLY A 1 208 ? -0.867 4.803 -8.528 1.00 14.66 202 GLY A CA 1
ATOM 1694 C C . GLY A 1 208 ? -0.152 3.885 -9.509 1.00 13.67 202 GLY A C 1
ATOM 1695 O O . GLY A 1 208 ? -0.724 3.495 -10.519 1.00 14.97 202 GLY A O 1
ATOM 1696 N N . VAL A 1 209 ? 1.101 3.544 -9.227 1.00 13.56 203 VAL A N 1
ATOM 1697 C CA . VAL A 1 209 ? 1.857 2.670 -10.119 1.00 13.43 203 VAL A CA 1
ATOM 1698 C C . VAL A 1 209 ? 2.042 1.302 -9.484 1.00 13.77 203 VAL A C 1
ATOM 1699 O O . VAL A 1 209 ? 2.452 1.194 -8.325 1.00 15.10 203 VAL A O 1
ATOM 1703 N N . ASN A 1 210 ? 1.706 0.263 -10.245 1.00 12.90 204 ASN A N 1
ATOM 1704 C CA . ASN A 1 210 ? 1.974 -1.099 -9.830 1.00 13.87 204 ASN A CA 1
ATOM 1705 C C . ASN A 1 210 ? 3.331 -1.513 -10.399 1.00 13.46 204 ASN A C 1
ATOM 1706 O O . ASN A 1 210 ? 3.479 -1.589 -11.608 1.00 12.84 204 ASN A O 1
ATOM 1711 N N . TYR A 1 211 ? 4.319 -1.755 -9.538 1.00 13.41 205 TYR A N 1
ATOM 1712 C CA . TYR A 1 211 ? 5.661 -2.146 -9.998 1.00 13.45 205 TYR A CA 1
ATOM 1713 C C . TYR A 1 211 ? 5.908 -3.645 -9.920 1.00 13.17 205 TYR A C 1
ATOM 1714 O O . TYR A 1 211 ? 5.541 -4.298 -8.934 1.00 15.85 205 TYR A O 1
ATOM 1723 N N . PHE A 1 212 ? 6.552 -4.155 -10.961 1.00 13.52 206 PHE A N 1
ATOM 1724 C CA . PHE A 1 212 ? 6.916 -5.568 -11.059 1.00 13.09 206 PHE A CA 1
ATOM 1725 C C . PHE A 1 212 ? 8.380 -5.718 -11.430 1.00 13.58 206 PHE A C 1
ATOM 1726 O O . PHE A 1 212 ? 8.893 -4.975 -12.271 1.00 13.90 206 PHE A O 1
ATOM 1734 N N . SER A 1 213 ? 9.037 -6.704 -10.825 1.00 13.83 207 SER A N 1
ATOM 1735 C CA . SER A 1 213 ? 10.437 -6.980 -11.084 1.00 15.23 207 SER A CA 1
ATOM 1736 C C . SER A 1 213 ? 10.550 -7.772 -12.382 1.00 14.98 207 SER A C 1
ATOM 1737 O O . SER A 1 213 ? 9.925 -8.831 -12.534 1.00 18.15 207 SER A O 1
ATOM 1740 N N . ILE A 1 214 ? 11.331 -7.266 -13.325 1.00 14.58 208 ILE A N 1
ATOM 1741 C CA . ILE A 1 214 ? 11.516 -7.950 -14.608 1.00 14.73 208 ILE A CA 1
ATOM 1742 C C . ILE A 1 214 ? 12.980 -7.953 -15.040 1.00 14.61 208 ILE A C 1
ATOM 1743 O O . ILE A 1 214 ? 13.819 -7.248 -14.466 1.00 16.59 208 ILE A O 1
ATOM 1748 N N . LYS A 1 215 ? 13.285 -8.745 -16.064 1.00 14.82 209 LYS A N 1
ATOM 1749 C CA . LYS A 1 215 ? 14.585 -8.666 -16.722 1.00 15.57 209 LYS A CA 1
ATOM 1750 C C . LYS A 1 215 ? 14.355 -8.469 -18.201 1.00 15.86 209 LYS A C 1
ATOM 1751 O O . LYS A 1 215 ? 13.329 -8.898 -18.728 1.00 16.79 209 LYS A O 1
ATOM 1757 N N . ASN A 1 216 ? 15.310 -7.834 -18.876 1.00 17.24 210 ASN A N 1
ATOM 1758 C CA . ASN A 1 216 ? 15.256 -7.748 -20.328 1.00 17.39 210 ASN A CA 1
ATOM 1759 C C . ASN A 1 216 ? 16.016 -8.913 -20.976 1.00 17.90 210 ASN A C 1
ATOM 1760 O O . ASN A 1 216 ? 16.476 -9.827 -20.272 1.00 18.38 210 ASN A O 1
ATOM 1765 N N . LYS A 1 217 ? 16.135 -8.899 -22.302 1.00 19.30 211 LYS A N 1
ATOM 1766 C CA . LYS A 1 217 ? 16.799 -10.001 -22.999 1.00 21.42 211 LYS A CA 1
ATOM 1767 C C . LYS A 1 217 ? 18.267 -10.126 -22.620 1.00 21.65 211 LYS A C 1
ATOM 1768 O O . LYS A 1 217 ? 18.826 -11.210 -22.685 1.00 21.51 211 LYS A O 1
ATOM 1774 N N . LYS A 1 218 ? 18.893 -9.018 -22.235 1.00 23.21 212 LYS A N 1
ATOM 1775 C CA . LYS A 1 218 ? 20.305 -9.053 -21.873 1.00 26.19 212 LYS A CA 1
ATOM 1776 C C . LYS A 1 218 ? 20.495 -9.536 -20.441 1.00 25.60 212 LYS A C 1
ATOM 1777 O O . LYS A 1 218 ? 21.623 -9.746 -19.984 1.00 25.88 212 LYS A O 1
ATOM 1783 N N . GLY A 1 219 ? 19.382 -9.704 -19.735 1.00 24.67 213 GLY A N 1
ATOM 1784 C CA . GLY A 1 219 ? 19.417 -10.200 -18.371 1.00 24.03 213 GLY A CA 1
ATOM 1785 C C . GLY A 1 219 ? 19.549 -9.101 -17.338 1.00 23.72 213 GLY A C 1
ATOM 1786 O O . GLY A 1 219 ? 19.759 -9.384 -16.163 1.00 24.79 213 GLY A O 1
ATOM 1787 N N . SER A 1 220 ? 19.409 -7.849 -17.765 1.00 23.11 214 SER A N 1
ATOM 1788 C CA . SER A 1 220 ? 19.472 -6.721 -16.836 1.00 21.74 214 SER A CA 1
ATOM 1789 C C . SER A 1 220 ? 18.189 -6.631 -16.015 1.00 19.76 214 SER A C 1
ATOM 1790 O O . SER A 1 220 ? 17.091 -6.822 -16.541 1.00 19.75 214 SER A O 1
ATOM 1793 N N . GLU A 1 221 ? 18.334 -6.322 -14.729 1.00 19.79 215 GLU A N 1
ATOM 1794 C CA . GLU A 1 221 ? 17.183 -6.101 -13.852 1.00 19.84 215 GLU A CA 1
ATOM 1795 C C . GLU A 1 221 ? 16.522 -4.746 -14.112 1.00 18.83 215 GLU A C 1
ATOM 1796 O O . GLU A 1 221 ? 17.210 -3.723 -14.207 1.00 20.39 215 GLU A O 1
ATOM 1802 N N . LEU A 1 222 ? 15.194 -4.757 -14.217 1.00 16.55 216 LEU A N 1
ATOM 1803 C CA . LEU A 1 222 ? 14.399 -3.561 -14.473 1.00 16.11 216 LEU A CA 1
ATOM 1804 C C . LEU A 1 222 ? 13.113 -3.630 -13.669 1.00 14.65 216 LEU A C 1
ATOM 1805 O O . LEU A 1 222 ? 12.857 -4.625 -12.987 1.00 16.16 216 LEU A O 1
ATOM 1810 N N . TRP A 1 223 ? 12.297 -2.579 -13.743 1.00 14.51 217 TRP A N 1
ATOM 1811 C CA . TRP A 1 223 ? 10.924 -2.652 -13.238 1.00 14.53 217 TRP A CA 1
ATOM 1812 C C . TRP A 1 223 ? 9.967 -2.360 -14.357 1.00 14.30 217 TRP A C 1
ATOM 1813 O O . TRP A 1 223 ? 10.250 -1.551 -15.249 1.00 15.13 217 TRP A O 1
ATOM 1824 N N . LEU A 1 224 ? 8.833 -3.040 -14.320 1.00 13.09 218 LEU A N 1
ATOM 1825 C CA A LEU A 1 224 ? 7.718 -2.700 -15.186 0.60 13.58 218 LEU A CA 1
ATOM 1826 C CA B LEU A 1 224 ? 7.725 -2.703 -15.185 0.40 14.18 218 LEU A CA 1
ATOM 1827 C C . LEU A 1 224 ? 6.667 -2.041 -14.319 1.00 14.35 218 LEU A C 1
ATOM 1828 O O . LEU A 1 224 ? 6.332 -2.547 -13.253 1.00 16.69 218 LEU A O 1
ATOM 1837 N N . GLY A 1 225 ? 6.164 -0.896 -14.762 1.00 13.97 219 GLY A N 1
ATOM 1838 C CA . GLY A 1 225 ? 5.078 -0.246 -14.058 1.00 14.27 219 GLY A CA 1
ATOM 1839 C C . GLY A 1 225 ? 3.819 -0.278 -14.895 1.00 15.01 219 GLY A C 1
ATOM 1840 O O . GLY A 1 225 ? 3.870 -0.078 -16.111 1.00 16.41 219 GLY A O 1
ATOM 1841 N N . VAL A 1 226 ? 2.693 -0.567 -14.249 1.00 13.02 220 VAL A N 1
ATOM 1842 C CA . VAL A 1 226 ? 1.386 -0.439 -14.874 1.00 13.00 220 VAL A CA 1
ATOM 1843 C C . VAL A 1 226 ? 0.622 0.615 -14.102 1.00 13.03 220 VAL A C 1
ATOM 1844 O O . VAL A 1 226 ? 0.532 0.546 -12.875 1.00 13.84 220 VAL A O 1
ATOM 1848 N N . ASP A 1 227 ? 0.086 1.606 -14.809 1.00 12.92 221 ASP A N 1
ATOM 1849 C CA . ASP A 1 227 ? -0.714 2.631 -14.159 1.00 14.13 221 ASP A CA 1
ATOM 1850 C C . ASP A 1 227 ? -1.922 2.981 -15.023 1.00 14.08 221 ASP A C 1
ATOM 1851 O O . ASP A 1 227 ? -2.197 2.323 -16.032 1.00 14.51 221 ASP A O 1
ATOM 1856 N N . ALA A 1 228 ? -2.647 4.009 -14.616 1.00 13.56 222 ALA A N 1
ATOM 1857 C CA . ALA A 1 228 ? -3.852 4.395 -15.317 1.00 14.15 222 ALA A CA 1
ATOM 1858 C C . ALA A 1 228 ? -3.635 4.688 -16.794 1.00 15.17 222 ALA A C 1
ATOM 1859 O O . ALA A 1 228 ? -4.570 4.541 -17.590 1.00 16.29 222 ALA A O 1
ATOM 1861 N N . LEU A 1 229 ? -2.422 5.120 -17.156 1.00 15.61 223 LEU A N 1
ATOM 1862 C CA . LEU A 1 229 ? -2.173 5.639 -18.495 1.00 16.52 223 LEU A CA 1
ATOM 1863 C C . LEU A 1 229 ? -1.455 4.680 -19.435 1.00 15.88 223 LEU A C 1
ATOM 1864 O O . LEU A 1 229 ? -1.351 4.941 -20.641 1.00 16.45 223 LEU A O 1
ATOM 1869 N N . GLY A 1 230 ? -0.924 3.588 -18.898 1.00 15.42 224 GLY A N 1
ATOM 1870 C CA . GLY A 1 230 ? -0.217 2.648 -19.737 1.00 15.80 224 GLY A CA 1
ATOM 1871 C C . GLY A 1 230 ? 0.820 1.864 -18.973 1.00 14.86 224 GLY A C 1
ATOM 1872 O O . GLY A 1 230 ? 0.688 1.636 -17.767 1.00 15.78 224 GLY A O 1
ATOM 1873 N N . LEU A 1 231 ? 1.860 1.459 -19.695 1.00 15.36 225 LEU A N 1
ATOM 1874 C CA A LEU A 1 231 ? 2.939 0.656 -19.135 0.79 16.99 225 LEU A CA 1
ATOM 1875 C CA B LEU A 1 231 ? 2.927 0.629 -19.175 0.21 17.93 225 LEU A CA 1
ATOM 1876 C C . LEU A 1 231 ? 4.247 1.397 -19.283 1.00 17.77 225 LEU A C 1
ATOM 1877 O O . LEU A 1 231 ? 4.470 2.104 -20.268 1.00 20.29 225 LEU A O 1
ATOM 1886 N N . ASN A 1 232 ? 5.112 1.247 -18.294 1.00 15.09 226 ASN A N 1
ATOM 1887 C CA . ASN A 1 232 ? 6.422 1.894 -18.332 1.00 15.01 226 ASN A CA 1
ATOM 1888 C C . ASN A 1 232 ? 7.528 0.943 -17.913 1.00 15.30 226 ASN A C 1
ATOM 1889 O O . ASN A 1 232 ? 7.314 0.045 -17.088 1.00 16.77 226 ASN A O 1
ATOM 1894 N N . ILE A 1 233 ? 8.708 1.139 -18.485 1.00 16.03 227 ILE A N 1
ATOM 1895 C CA . ILE A 1 233 ? 9.865 0.339 -18.114 1.00 16.12 227 ILE A CA 1
ATOM 1896 C C . ILE A 1 233 ? 10.822 1.270 -17.385 1.00 15.37 227 ILE A C 1
ATOM 1897 O O . ILE A 1 233 ? 11.081 2.381 -17.863 1.00 17.37 227 ILE A O 1
ATOM 1902 N N . TYR A 1 234 ? 11.327 0.827 -16.231 1.00 14.34 228 TYR A N 1
ATOM 1903 C CA . TYR A 1 234 ? 12.212 1.649 -15.404 1.00 14.92 228 TYR A CA 1
ATOM 1904 C C . TYR A 1 234 ? 13.543 0.946 -15.178 1.00 15.27 228 TYR A C 1
ATOM 1905 O O . TYR A 1 234 ? 13.592 -0.286 -15.064 1.00 16.44 228 TYR A O 1
ATOM 1914 N N . GLU A 1 235 ? 14.619 1.720 -15.074 1.00 17.04 229 GLU A N 1
ATOM 1915 C CA . GLU A 1 235 ? 15.891 1.156 -14.636 1.00 17.79 229 GLU A CA 1
ATOM 1916 C C . GLU A 1 235 ? 15.724 0.629 -13.221 1.00 18.19 229 GLU A C 1
ATOM 1917 O O . GLU A 1 235 ? 14.909 1.136 -12.456 1.00 18.16 229 GLU A O 1
ATOM 1923 N N . GLN A 1 236 ? 16.500 -0.388 -12.865 1.00 19.53 230 GLN A N 1
ATOM 1924 C CA . GLN A 1 236 ? 16.380 -0.971 -11.538 1.00 19.67 230 GLN A CA 1
ATOM 1925 C C . GLN A 1 236 ? 16.495 0.080 -10.441 1.00 21.25 230 GLN A C 1
ATOM 1926 O O . GLN A 1 236 ? 15.798 -0.001 -9.427 1.00 22.55 230 GLN A O 1
ATOM 1932 N N . ASN A 1 237 ? 17.355 1.076 -10.652 1.00 20.98 231 ASN A N 1
ATOM 1933 C CA . ASN A 1 237 ? 17.664 2.038 -9.602 1.00 21.41 231 ASN A CA 1
ATOM 1934 C C . ASN A 1 237 ? 16.888 3.354 -9.702 1.00 22.07 231 ASN A C 1
ATOM 1935 O O . ASN A 1 237 ? 17.221 4.325 -9.025 1.00 24.13 231 ASN A O 1
ATOM 1940 N N . ASP A 1 238 ? 15.863 3.394 -10.545 1.00 21.26 232 ASP A N 1
ATOM 1941 C CA . ASP A 1 238 ? 15.098 4.630 -10.733 1.00 20.70 232 ASP A CA 1
ATOM 1942 C C . ASP A 1 238 ? 13.646 4.339 -11.048 1.00 20.03 232 ASP A C 1
ATOM 1943 O O . ASP A 1 238 ? 13.275 4.170 -12.209 1.00 21.13 232 ASP A O 1
ATOM 1948 N N . ARG A 1 239 ? 12.824 4.276 -10.009 1.00 19.43 233 ARG A N 1
ATOM 1949 C CA . ARG A 1 239 ? 11.404 4.045 -10.194 1.00 17.90 233 ARG A CA 1
ATOM 1950 C C . ARG A 1 239 ? 10.604 5.344 -10.338 1.00 17.76 233 ARG A C 1
ATOM 1951 O O . ARG A 1 239 ? 9.385 5.309 -10.406 1.00 18.15 233 ARG A O 1
ATOM 1959 N N . LEU A 1 240 ? 11.292 6.479 -10.426 1.00 18.71 234 LEU A N 1
ATOM 1960 C CA . LEU A 1 240 ? 10.609 7.771 -10.566 1.00 18.78 234 LEU A CA 1
ATOM 1961 C C . LEU A 1 240 ? 10.451 8.232 -12.019 1.00 21.63 234 LEU A C 1
ATOM 1962 O O . LEU A 1 240 ? 9.491 8.930 -12.350 1.00 25.57 234 LEU A O 1
ATOM 1967 N N . THR A 1 241 ? 11.400 7.877 -12.879 1.00 21.39 235 THR A N 1
ATOM 1968 C CA . THR A 1 241 ? 11.361 8.330 -14.271 1.00 22.46 235 THR A CA 1
ATOM 1969 C C . THR A 1 241 ? 11.491 7.151 -15.219 1.00 22.64 235 THR A C 1
ATOM 1970 O O . THR A 1 241 ? 12.509 6.451 -15.194 1.00 23.17 235 THR A O 1
ATOM 1974 N N . PRO A 1 242 ? 10.460 6.915 -16.052 1.00 21.01 236 PRO A N 1
ATOM 1975 C CA . PRO A 1 242 ? 10.544 5.778 -16.976 1.00 21.79 236 PRO A CA 1
ATOM 1976 C C . PRO A 1 242 ? 11.684 5.912 -17.972 1.00 21.76 236 PRO A C 1
ATOM 1977 O O . PRO A 1 242 ? 12.017 7.020 -18.418 1.00 23.31 236 PRO A O 1
ATOM 1981 N N . LYS A 1 243 ? 12.295 4.776 -18.287 1.00 21.14 237 LYS A N 1
ATOM 1982 C CA . LYS A 1 243 ? 13.264 4.678 -19.363 1.00 22.56 237 LYS A CA 1
ATOM 1983 C C . LYS A 1 243 ? 12.504 4.619 -20.683 1.00 21.49 237 LYS A C 1
ATOM 1984 O O . LYS A 1 243 ? 12.903 5.237 -21.674 1.00 23.86 237 LYS A O 1
ATOM 1990 N N . ILE A 1 244 ? 11.411 3.859 -20.690 1.00 20.00 238 ILE A N 1
ATOM 1991 C CA . ILE A 1 244 ? 10.570 3.723 -21.873 1.00 20.99 238 ILE A CA 1
ATOM 1992 C C . ILE A 1 244 ? 9.120 3.803 -21.428 1.00 19.74 238 ILE A C 1
ATOM 1993 O O . ILE A 1 244 ? 8.752 3.203 -20.422 1.00 19.57 238 ILE A O 1
ATOM 1998 N N . GLY A 1 245 ? 8.305 4.547 -22.169 1.00 18.94 239 GLY A N 1
ATOM 1999 C CA . GLY A 1 245 ? 6.891 4.652 -21.858 1.00 18.85 239 GLY A CA 1
ATOM 2000 C C . GLY A 1 245 ? 6.017 4.107 -22.965 1.00 19.38 239 GLY A C 1
ATOM 2001 O O . GLY A 1 245 ? 6.315 4.289 -24.149 1.00 21.45 239 GLY A O 1
ATOM 2002 N N . PHE A 1 246 ? 4.940 3.432 -22.579 1.00 17.84 240 PHE A N 1
ATOM 2003 C CA . PHE A 1 246 ? 3.970 2.907 -23.525 1.00 18.31 240 PHE A CA 1
ATOM 2004 C C . PHE A 1 246 ? 2.559 3.351 -23.134 1.00 17.89 240 PHE A C 1
ATOM 2005 O O . PHE A 1 246 ? 1.862 2.663 -22.383 1.00 18.67 240 PHE A O 1
ATOM 2013 N N . PRO A 1 247 ? 2.123 4.512 -23.634 1.00 17.59 241 PRO A N 1
ATOM 2014 C CA . PRO A 1 247 ? 0.720 4.884 -23.454 1.00 17.40 241 PRO A CA 1
ATOM 2015 C C . PRO A 1 247 ? -0.157 3.852 -24.158 1.00 16.96 241 PRO A C 1
ATOM 2016 O O . PRO A 1 247 ? 0.308 3.224 -25.106 1.00 17.45 241 PRO A O 1
ATOM 2020 N N . TRP A 1 248 ? -1.404 3.691 -23.725 1.00 16.76 242 TRP A N 1
ATOM 2021 C CA . TRP A 1 248 ? -2.290 2.702 -24.346 1.00 15.88 242 TRP A CA 1
ATOM 2022 C C . TRP A 1 248 ? -2.328 2.823 -25.866 1.00 17.80 242 TRP A C 1
ATOM 2023 O O . TRP A 1 248 ? -2.328 1.817 -26.579 1.00 19.48 242 TRP A O 1
ATOM 2034 N N . SER A 1 249 ? -2.357 4.059 -26.360 1.00 19.34 243 SER A N 1
ATOM 2035 C CA . SER A 1 249 ? -2.512 4.302 -27.788 1.00 21.70 243 SER A CA 1
ATOM 2036 C C . SER A 1 249 ? -1.354 3.773 -28.629 1.00 22.64 243 SER A C 1
ATOM 2037 O O . SER A 1 249 ? -1.490 3.635 -29.845 1.00 24.72 243 SER A O 1
ATOM 2040 N N . GLU A 1 250 ? -0.220 3.507 -27.989 1.00 22.36 244 GLU A N 1
ATOM 2041 C CA . GLU A 1 250 ? 0.984 3.071 -28.682 1.00 22.64 244 GLU A CA 1
ATOM 2042 C C . GLU A 1 250 ? 1.195 1.569 -28.576 1.00 21.85 244 GLU A C 1
ATOM 2043 O O . GLU A 1 250 ? 2.198 1.043 -29.057 1.00 22.89 244 GLU A O 1
ATOM 2049 N N . ILE A 1 251 ? 0.251 0.877 -27.947 1.00 19.36 245 ILE A N 1
ATOM 2050 C CA . ILE A 1 251 ? 0.379 -0.571 -27.751 1.00 18.68 245 ILE A CA 1
ATOM 2051 C C . ILE A 1 251 ? -0.571 -1.336 -28.652 1.00 20.58 245 ILE A C 1
ATOM 2052 O O . ILE A 1 251 ? -1.786 -1.202 -28.539 1.00 21.20 245 ILE A O 1
ATOM 2057 N N . ARG A 1 252 ? -0.024 -2.145 -29.550 1.00 21.30 246 ARG A N 1
ATOM 2058 C CA A ARG A 1 252 ? -0.849 -2.967 -30.426 0.48 22.52 246 ARG A CA 1
ATOM 2059 C CA B ARG A 1 252 ? -0.854 -2.965 -30.420 0.52 22.51 246 ARG A CA 1
ATOM 2060 C C . ARG A 1 252 ? -1.294 -4.220 -29.687 1.00 21.99 246 ARG A C 1
ATOM 2061 O O . ARG A 1 252 ? -2.446 -4.640 -29.788 1.00 22.33 246 ARG A O 1
ATOM 2076 N N . ASN A 1 253 ? -0.372 -4.816 -28.943 1.00 20.19 247 ASN A N 1
ATOM 2077 C CA . ASN A 1 253 ? -0.703 -6.010 -28.204 1.00 20.32 247 ASN A CA 1
ATOM 2078 C C . ASN A 1 253 ? 0.217 -6.209 -27.011 1.00 18.02 247 ASN A C 1
ATOM 2079 O O . ASN A 1 253 ? 1.383 -5.823 -27.046 1.00 19.15 247 ASN A O 1
ATOM 2084 N N . ILE A 1 254 ? -0.313 -6.805 -25.950 1.00 16.84 248 ILE A N 1
ATOM 2085 C CA . ILE A 1 254 ? 0.519 -7.304 -24.870 1.00 16.22 248 ILE A CA 1
ATOM 2086 C C . ILE A 1 254 ? 0.161 -8.761 -24.663 1.00 16.58 248 ILE A C 1
ATOM 2087 O O . ILE A 1 254 ? -1.005 -9.143 -24.737 1.00 17.28 248 ILE A O 1
ATOM 2092 N N . SER A 1 255 ? 1.165 -9.593 -24.438 1.00 16.16 249 SER A N 1
ATOM 2093 C CA . SER A 1 255 ? 0.881 -11.011 -24.266 1.00 16.72 249 SER A CA 1
ATOM 2094 C C . SER A 1 255 ? 1.913 -11.645 -23.359 1.00 16.23 249 SER A C 1
ATOM 2095 O O . SER A 1 255 ? 2.974 -11.080 -23.110 1.00 16.54 249 SER A O 1
ATOM 2098 N N . PHE A 1 256 ? 1.593 -12.822 -22.846 1.00 15.98 250 PHE A N 1
ATOM 2099 C CA . PHE A 1 256 ? 2.580 -13.575 -22.088 1.00 17.06 250 PHE A CA 1
ATOM 2100 C C . PHE A 1 256 ? 2.488 -15.056 -22.391 1.00 17.05 250 PHE A C 1
ATOM 2101 O O . PHE A 1 256 ? 1.448 -15.560 -22.837 1.00 17.30 250 PHE A O 1
ATOM 2109 N N . ASN A 1 257 ? 3.599 -15.740 -22.170 1.00 17.37 251 ASN A N 1
ATOM 2110 C CA . ASN A 1 257 ? 3.628 -17.195 -22.143 1.00 18.78 251 ASN A CA 1
ATOM 2111 C C . ASN A 1 257 ? 4.527 -17.551 -20.982 1.00 17.81 251 ASN A C 1
ATOM 2112 O O . ASN A 1 257 ? 5.725 -17.293 -21.026 1.00 18.37 251 ASN A O 1
ATOM 2117 N N . ASP A 1 258 ? 3.935 -18.097 -19.925 1.00 18.24 252 ASP A N 1
ATOM 2118 C CA . ASP A 1 258 ? 4.682 -18.413 -18.713 1.00 17.05 252 ASP A CA 1
ATOM 2119 C C . ASP A 1 258 ? 5.392 -17.146 -18.218 1.00 16.66 252 ASP A C 1
ATOM 2120 O O . ASP A 1 258 ? 4.716 -16.179 -17.897 1.00 16.81 252 ASP A O 1
ATOM 2125 N N . LYS A 1 259 ? 6.722 -17.128 -18.169 1.00 16.12 253 LYS A N 1
ATOM 2126 C CA . LYS A 1 259 ? 7.446 -15.970 -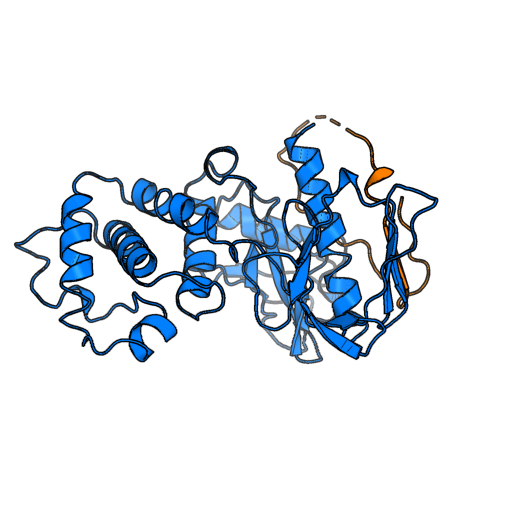17.625 1.00 16.62 253 LYS A CA 1
ATOM 2127 C C . LYS A 1 259 ? 7.743 -14.882 -18.641 1.00 16.04 253 LYS A C 1
ATOM 2128 O O . LYS A 1 259 ? 8.172 -13.785 -18.274 1.00 16.00 253 LYS A O 1
ATOM 2134 N N . LYS A 1 260 ? 7.517 -15.165 -19.914 1.00 15.98 254 LYS A N 1
ATOM 2135 C CA . LYS A 1 260 ? 7.906 -14.235 -20.967 1.00 16.06 254 LYS A CA 1
ATOM 2136 C C . LYS A 1 260 ? 6.751 -13.318 -21.352 1.00 16.57 254 LYS A C 1
ATOM 2137 O O . LYS A 1 260 ? 5.672 -13.786 -21.715 1.00 17.67 254 LYS A O 1
ATOM 2143 N N . PHE A 1 261 ? 6.998 -12.009 -21.277 1.00 15.59 255 PHE A N 1
ATOM 2144 C CA . PHE A 1 261 ? 5.989 -10.998 -21.549 1.00 15.49 255 PHE A CA 1
ATOM 2145 C C . PHE A 1 261 ? 6.403 -10.207 -22.779 1.00 15.86 255 PHE A C 1
ATOM 2146 O O . PHE A 1 261 ? 7.570 -9.842 -22.919 1.00 18.03 255 PHE A O 1
ATOM 2154 N N . VAL A 1 262 ? 5.458 -9.933 -23.670 1.00 16.19 256 VAL A N 1
ATOM 2155 C CA . VAL A 1 262 ? 5.797 -9.246 -24.922 1.00 17.03 256 VAL A CA 1
ATOM 2156 C C . VAL A 1 262 ? 4.894 -8.041 -25.156 1.00 17.49 256 VAL A C 1
ATOM 2157 O O . VAL A 1 262 ? 3.681 -8.143 -25.053 1.00 17.61 256 VAL A O 1
ATOM 2161 N N . ILE A 1 263 ? 5.505 -6.899 -25.458 1.00 17.72 257 ILE A N 1
ATOM 2162 C CA . ILE A 1 263 ? 4.759 -5.702 -25.835 1.00 18.46 257 ILE A CA 1
ATOM 2163 C C . ILE A 1 263 ? 5.028 -5.459 -27.311 1.00 19.38 257 ILE A C 1
ATOM 2164 O O . ILE A 1 263 ? 6.180 -5.292 -27.720 1.00 20.48 257 ILE A O 1
ATOM 2169 N N . LYS A 1 264 ? 3.965 -5.440 -28.108 1.00 20.20 258 LYS A N 1
ATOM 2170 C CA . LYS A 1 264 ? 4.078 -5.162 -29.532 1.00 20.28 258 LYS A CA 1
ATOM 2171 C C . LYS A 1 264 ? 3.633 -3.735 -29.772 1.00 20.76 258 LYS A C 1
ATOM 2172 O O . LYS A 1 264 ? 2.506 -3.385 -29.448 1.00 20.63 258 LYS A O 1
ATOM 2178 N N . PRO A 1 265 ? 4.515 -2.900 -30.341 1.00 22.71 259 PRO A N 1
ATOM 2179 C CA . PRO A 1 265 ? 4.169 -1.502 -30.639 1.00 23.54 259 PRO A CA 1
ATOM 2180 C C . PRO A 1 265 ? 3.194 -1.382 -31.812 1.00 25.46 259 PRO A C 1
ATOM 2181 O O . PRO A 1 265 ? 3.089 -2.308 -32.622 1.00 23.99 259 PRO A O 1
ATOM 2185 N N . ILE A 1 266 ? 2.486 -0.257 -31.911 1.00 27.83 260 ILE A N 1
ATOM 2186 C CA . ILE A 1 266 ? 1.536 -0.081 -33.008 1.00 30.90 260 ILE A CA 1
ATOM 2187 C C . ILE A 1 266 ? 2.213 -0.033 -34.381 1.00 34.21 260 ILE A C 1
ATOM 2188 O O . ILE A 1 266 ? 1.625 -0.442 -35.377 1.00 35.38 260 ILE A O 1
ATOM 2193 N N . ASP A 1 267 ? 3.450 0.446 -34.435 1.00 36.99 261 ASP A N 1
ATOM 2194 C CA . ASP A 1 267 ? 4.207 0.405 -35.684 1.00 40.90 261 ASP A CA 1
ATOM 2195 C C . ASP A 1 267 ? 4.576 -1.038 -36.020 1.00 42.45 261 ASP A C 1
ATOM 2196 O O . ASP A 1 267 ? 5.466 -1.611 -35.397 1.00 41.94 261 ASP A O 1
ATOM 2201 N N . LYS A 1 268 ? 3.895 -1.621 -37.004 1.00 44.94 262 LYS A N 1
ATOM 2202 C CA . LYS A 1 268 ? 4.091 -3.035 -37.342 1.00 48.30 262 LYS A CA 1
ATOM 2203 C C . LYS A 1 268 ? 5.513 -3.364 -37.797 1.00 48.77 262 LYS A C 1
ATOM 2204 O O . LYS A 1 268 ? 5.909 -4.532 -37.831 1.00 47.70 262 LYS A O 1
ATOM 2210 N N . LYS A 1 269 ? 6.280 -2.338 -38.149 1.00 50.19 263 LYS A N 1
ATOM 2211 C CA . LYS A 1 269 ? 7.644 -2.546 -38.615 1.00 52.14 263 LYS A CA 1
ATOM 2212 C C . LYS A 1 269 ? 8.652 -2.464 -37.467 1.00 50.54 263 LYS A C 1
ATOM 2213 O O . LYS A 1 269 ? 9.815 -2.829 -37.628 1.00 51.02 263 LYS A O 1
ATOM 2219 N N . ALA A 1 270 ? 8.198 -1.990 -36.312 1.00 48.09 264 ALA A N 1
ATOM 2220 C CA . ALA A 1 270 ? 9.046 -1.912 -35.127 1.00 45.35 264 ALA A CA 1
ATOM 2221 C C . ALA A 1 270 ? 9.057 -3.253 -34.392 1.00 42.33 264 ALA A C 1
ATOM 2222 O O . ALA A 1 270 ? 8.047 -3.955 -34.363 1.00 42.69 264 ALA A O 1
ATOM 2224 N N . PRO A 1 271 ? 10.200 -3.607 -33.785 1.00 38.78 265 PRO A N 1
ATOM 2225 C CA . PRO A 1 271 ? 10.302 -4.913 -33.124 1.00 35.62 265 PRO A CA 1
ATOM 2226 C C . PRO A 1 271 ? 9.602 -4.974 -31.772 1.00 31.24 265 PRO A C 1
ATOM 2227 O O . PRO A 1 271 ? 9.429 -3.967 -31.079 1.00 29.69 265 PRO A O 1
ATOM 2231 N N . ASP A 1 272 ? 9.197 -6.179 -31.401 1.00 28.29 266 ASP A N 1
ATOM 2232 C CA . ASP A 1 272 ? 8.530 -6.382 -30.126 1.00 26.02 266 ASP A CA 1
ATOM 2233 C C . ASP A 1 272 ? 9.492 -6.160 -28.966 1.00 24.00 266 ASP A C 1
ATOM 2234 O O . ASP A 1 272 ? 10.705 -6.378 -29.104 1.00 25.23 266 ASP A O 1
ATOM 2239 N N . PHE A 1 273 ? 8.942 -5.722 -27.834 1.00 22.72 267 PHE A N 1
ATOM 2240 C CA A PHE A 1 273 ? 9.693 -5.636 -26.587 0.64 22.18 267 PHE A CA 1
ATOM 2241 C CA B PHE A 1 273 ? 9.678 -5.607 -26.577 0.36 22.38 267 PHE A CA 1
ATOM 2242 C C . PHE A 1 273 ? 9.454 -6.875 -25.757 1.00 22.14 267 PHE A C 1
ATOM 2243 O O . PHE A 1 273 ? 8.317 -7.260 -25.516 1.00 24.11 267 PHE A O 1
ATOM 2258 N N . VAL A 1 274 ? 10.534 -7.496 -25.308 1.00 19.44 268 VAL A N 1
ATOM 2259 C CA . VAL A 1 274 ? 10.420 -8.734 -24.562 1.00 19.09 268 VAL A CA 1
ATOM 2260 C C . VAL A 1 274 ? 10.995 -8.587 -23.167 1.00 16.64 268 VAL A C 1
ATOM 2261 O O . VAL A 1 274 ? 12.100 -8.076 -22.991 1.00 18.51 268 VAL A O 1
ATOM 2265 N N . PHE A 1 275 ? 10.253 -9.022 -22.165 1.00 15.56 269 PHE A N 1
ATOM 2266 C CA A PHE A 1 275 ? 10.743 -9.014 -20.797 0.64 15.51 269 PHE A CA 1
ATOM 2267 C CA B PHE A 1 275 ? 10.826 -9.074 -20.828 0.36 15.99 269 PHE A CA 1
ATOM 2268 C C . PHE A 1 275 ? 10.392 -10.324 -20.100 1.00 16.11 269 PHE A C 1
ATOM 2269 O O . PHE A 1 275 ? 9.543 -11.072 -20.584 1.00 17.16 269 PHE A O 1
ATOM 2284 N N . TYR A 1 276 ? 11.026 -10.571 -18.960 1.00 15.45 270 TYR A N 1
ATOM 2285 C CA . TYR A 1 276 ? 10.829 -11.806 -18.210 1.00 15.93 270 TYR A CA 1
ATOM 2286 C C . TYR A 1 276 ? 10.434 -11.481 -16.787 1.00 15.56 270 TYR A C 1
ATOM 2287 O O . TYR A 1 276 ? 11.151 -10.748 -16.092 1.00 16.22 270 TYR A O 1
ATOM 2296 N N . ALA A 1 277 ? 9.286 -12.010 -16.370 1.00 15.03 271 ALA A N 1
ATOM 2297 C CA . ALA A 1 277 ? 8.767 -11.821 -15.017 1.00 15.96 271 ALA A CA 1
ATOM 2298 C C . ALA A 1 277 ? 9.214 -12.985 -14.143 1.00 16.47 271 ALA A C 1
ATOM 2299 O O . ALA A 1 277 ? 9.674 -13.999 -14.658 1.00 17.68 271 ALA A O 1
ATOM 2301 N N . PRO A 1 278 ? 9.069 -12.857 -12.815 1.00 15.95 272 PRO A N 1
ATOM 2302 C CA . PRO A 1 278 ? 9.548 -13.946 -11.949 1.00 16.80 272 PRO A CA 1
ATOM 2303 C C . PRO A 1 278 ? 8.742 -15.237 -12.096 1.00 18.04 272 PRO A C 1
ATOM 2304 O O . PRO A 1 278 ? 9.299 -16.335 -11.959 1.00 19.51 272 PRO A O 1
ATOM 2308 N N . ARG A 1 279 ? 7.447 -15.108 -12.359 1.00 17.97 273 ARG A N 1
ATOM 2309 C CA A ARG A 1 279 ? 6.547 -16.255 -12.409 0.59 18.68 273 ARG A CA 1
ATOM 2310 C CA B ARG A 1 279 ? 6.570 -16.269 -12.441 0.41 19.02 273 ARG A CA 1
ATOM 2311 C C . ARG A 1 279 ? 5.380 -15.953 -13.318 1.00 17.54 273 ARG A C 1
ATOM 2312 O O . ARG A 1 279 ? 5.048 -14.793 -13.534 1.00 16.23 273 ARG A O 1
ATOM 2327 N N . LEU A 1 280 ? 4.736 -17.006 -13.808 1.00 17.20 274 LEU A N 1
ATOM 2328 C CA . LEU A 1 280 ? 3.511 -16.880 -14.575 1.00 17.71 274 LEU A CA 1
ATOM 2329 C C . LEU A 1 280 ? 2.536 -15.988 -13.813 1.00 16.68 274 LEU A C 1
ATOM 2330 O O . LEU A 1 280 ? 1.875 -15.128 -14.397 1.00 17.56 274 LEU A O 1
ATOM 2335 N N . ARG A 1 281 ? 2.422 -16.213 -12.508 1.00 17.02 275 ARG A N 1
ATOM 2336 C CA . ARG A 1 281 ? 1.447 -15.477 -11.704 1.00 18.25 275 ARG A CA 1
ATOM 2337 C C . ARG A 1 281 ? 1.621 -13.975 -11.882 1.00 16.28 275 ARG A C 1
ATOM 2338 O O . ARG A 1 281 ? 0.647 -13.221 -11.915 1.00 16.91 275 ARG A O 1
ATOM 2346 N N . ILE A 1 282 ? 2.875 -13.537 -11.987 1.00 15.74 276 ILE A N 1
ATOM 2347 C CA . ILE A 1 282 ? 3.145 -12.108 -12.120 1.00 15.50 276 ILE A CA 1
ATOM 2348 C C . ILE A 1 282 ? 2.701 -11.577 -13.487 1.00 14.50 276 ILE A C 1
ATOM 2349 O O . ILE A 1 282 ? 2.137 -10.481 -13.575 1.00 14.61 276 ILE A O 1
ATOM 2354 N N . ASN A 1 283 ? 2.917 -12.353 -14.548 1.00 14.19 277 ASN A N 1
ATOM 2355 C CA . ASN A 1 283 ? 2.444 -11.937 -15.863 1.00 14.66 277 ASN A CA 1
ATOM 2356 C C . ASN A 1 283 ? 0.920 -11.869 -15.935 1.00 13.48 277 ASN A C 1
ATOM 2357 O O . ASN A 1 283 ? 0.365 -10.986 -16.586 1.00 14.37 277 ASN A O 1
ATOM 2362 N N . LYS A 1 284 ? 0.239 -12.779 -15.246 1.00 14.24 278 LYS A N 1
ATOM 2363 C CA . LYS A 1 284 ? -1.213 -12.714 -15.157 1.00 15.14 278 LYS A CA 1
ATOM 2364 C C . LYS A 1 284 ? -1.633 -11.446 -14.425 1.00 14.82 278 LYS A C 1
ATOM 2365 O O . LYS A 1 284 ? -2.587 -10.770 -14.826 1.00 16.72 278 LYS A O 1
ATOM 2371 N N . ARG A 1 285 ? -0.932 -11.116 -13.344 1.00 15.06 279 ARG A N 1
ATOM 2372 C CA . ARG A 1 285 ? -1.231 -9.865 -12.641 1.00 14.66 279 ARG A CA 1
ATOM 2373 C C . ARG A 1 285 ? -1.035 -8.649 -13.547 1.00 13.84 279 ARG A C 1
ATOM 2374 O O . ARG A 1 285 ? -1.868 -7.729 -13.557 1.00 14.74 279 ARG A O 1
ATOM 2382 N N . ILE A 1 286 ? 0.074 -8.626 -14.274 1.00 13.18 280 ILE A N 1
ATOM 2383 C CA . ILE A 1 286 ? 0.347 -7.515 -15.180 1.00 13.35 280 ILE A CA 1
ATOM 2384 C C . ILE A 1 286 ? -0.752 -7.363 -16.226 1.00 14.62 280 ILE A C 1
ATOM 2385 O O . ILE A 1 286 ? -1.291 -6.266 -16.430 1.00 14.41 280 ILE A O 1
ATOM 2390 N N . LEU A 1 287 ? -1.123 -8.458 -16.883 1.00 15.01 281 LEU A N 1
ATOM 2391 C CA A LEU A 1 287 ? -2.111 -8.382 -17.951 0.51 14.96 281 LEU A CA 1
ATOM 2392 C CA B LEU A 1 287 ? -2.092 -8.347 -17.954 0.49 14.93 281 LEU A CA 1
ATOM 2393 C C . LEU A 1 287 ? -3.468 -7.961 -17.396 1.00 14.50 281 LEU A C 1
ATOM 2394 O O . LEU A 1 287 ? -4.179 -7.157 -18.002 1.00 15.00 281 LEU A O 1
ATOM 2403 N N . ALA A 1 288 ? -3.827 -8.495 -16.229 1.00 14.34 282 ALA A N 1
ATOM 2404 C CA . ALA A 1 288 ? -5.106 -8.121 -15.608 1.00 13.76 282 ALA A CA 1
ATOM 2405 C C . ALA A 1 288 ? -5.133 -6.626 -15.279 1.00 14.36 282 ALA A C 1
ATOM 2406 O O . ALA A 1 288 ? -6.153 -5.946 -15.482 1.00 15.18 282 ALA A O 1
ATOM 2408 N N . LEU A 1 289 ? -4.024 -6.111 -14.758 1.00 13.99 283 LEU A N 1
ATOM 2409 C CA . LEU A 1 289 ? -3.988 -4.693 -14.409 1.00 14.06 283 LEU A CA 1
ATOM 2410 C C . LEU A 1 289 ? -4.001 -3.817 -15.661 1.00 12.99 283 LEU A C 1
ATOM 2411 O O . LEU A 1 289 ? -4.598 -2.731 -15.657 1.00 14.24 283 LEU A O 1
ATOM 2416 N N . CYS A 1 290 ? -3.359 -4.284 -16.737 1.00 14.23 284 CYS A N 1
ATOM 2417 C CA . CYS A 1 290 ? -3.411 -3.554 -18.011 1.00 14.95 284 CYS A CA 1
ATOM 2418 C C . CYS A 1 290 ? -4.825 -3.510 -18.572 1.00 14.73 284 CYS A C 1
ATOM 2419 O O . CYS A 1 290 ? -5.309 -2.451 -18.980 1.00 15.02 284 CYS A O 1
ATOM 2422 N N . MET A 1 291 ? -5.501 -4.658 -18.589 1.00 13.81 285 MET A N 1
ATOM 2423 C CA . MET A 1 291 ? -6.852 -4.693 -19.131 1.00 14.67 285 MET A CA 1
ATOM 2424 C C . MET A 1 291 ? -7.780 -3.799 -18.319 1.00 14.59 285 MET A C 1
ATOM 2425 O O . MET A 1 291 ? -8.569 -3.037 -18.877 1.00 15.88 285 MET A O 1
ATOM 2430 N N . GLY A 1 292 ? -7.685 -3.884 -16.994 1.00 14.43 286 GLY A N 1
ATOM 2431 C CA . GLY A 1 292 ? -8.563 -3.106 -16.134 1.00 14.66 286 GLY A CA 1
ATOM 2432 C C . GLY A 1 292 ? -8.278 -1.615 -16.207 1.00 13.50 286 GLY A C 1
ATOM 2433 O O . GLY A 1 292 ? -9.209 -0.792 -16.269 1.00 14.32 286 GLY A O 1
ATOM 2434 N N . ASN A 1 293 ? -7.002 -1.239 -16.186 1.00 13.86 287 ASN A N 1
ATOM 2435 C CA . ASN A 1 293 ? -6.683 0.186 -16.314 1.00 13.88 287 ASN A CA 1
ATOM 2436 C C . ASN A 1 293 ? -7.116 0.742 -17.663 1.00 14.33 287 ASN A C 1
ATOM 2437 O O . ASN A 1 293 ? -7.694 1.846 -17.752 1.00 15.11 287 ASN A O 1
ATOM 2442 N N . HIS A 1 294 ? -6.866 -0.017 -18.718 1.00 14.67 288 HIS A N 1
ATOM 2443 C CA . HIS A 1 294 ? -7.252 0.449 -20.032 1.00 14.55 288 HIS A CA 1
ATOM 2444 C C . HIS A 1 294 ? -8.776 0.593 -20.114 1.00 15.02 288 HIS A C 1
ATOM 2445 O O . HIS A 1 294 ? -9.291 1.573 -20.662 1.00 15.93 288 HIS A O 1
ATOM 2452 N N . GLU A 1 295 ? -9.504 -0.366 -19.553 1.00 15.36 289 GLU A N 1
ATOM 2453 C CA . GLU A 1 295 ? -10.965 -0.254 -19.535 1.00 16.40 289 GLU A CA 1
ATOM 2454 C C . GLU A 1 295 ? -11.418 1.060 -18.889 1.00 17.06 289 GLU A C 1
ATOM 2455 O O . GLU A 1 295 ? -12.249 1.782 -19.461 1.00 17.99 289 GLU A O 1
ATOM 2461 N N . LEU A 1 296 ? -10.880 1.377 -17.709 1.00 16.57 290 LEU A N 1
ATOM 2462 C CA . LEU A 1 296 ? -11.279 2.606 -17.019 1.00 17.18 290 LEU A CA 1
ATOM 2463 C C . LEU A 1 296 ? -10.821 3.852 -17.778 1.00 17.53 290 LEU A C 1
ATOM 2464 O O . LEU A 1 296 ? -11.523 4.859 -17.792 1.00 18.3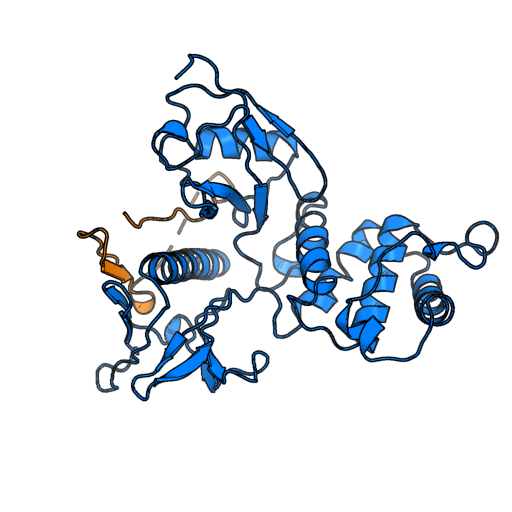7 290 LEU A O 1
ATOM 2469 N N . TYR A 1 297 ? -9.645 3.781 -18.394 1.00 17.44 291 TYR A N 1
ATOM 2470 C CA . TYR A 1 297 ? -9.129 4.880 -19.218 1.00 16.67 291 TYR A CA 1
ATOM 2471 C C . TYR A 1 297 ? -10.113 5.225 -20.336 1.00 18.00 291 TYR A C 1
ATOM 2472 O O . TYR A 1 297 ? -10.441 6.396 -20.565 1.00 18.46 291 TYR A O 1
ATOM 2481 N N . MET A 1 298 ? -10.597 4.202 -21.035 1.00 19.12 292 MET A N 1
ATOM 2482 C CA . MET A 1 298 ? -11.593 4.421 -22.080 1.00 21.82 292 MET A CA 1
ATOM 2483 C C . MET A 1 298 ? -12.904 4.929 -21.498 1.00 22.15 292 MET A C 1
ATOM 2484 O O . MET A 1 298 ? -13.524 5.838 -22.068 1.00 24.09 292 MET A O 1
ATOM 2489 N N . ARG A 1 299 ? -13.329 4.364 -20.367 1.00 21.06 293 ARG A N 1
ATOM 2490 C CA . ARG A 1 299 ? -14.603 4.778 -19.764 1.00 23.20 293 ARG A CA 1
ATOM 2491 C C . ARG A 1 299 ? -14.637 6.272 -19.464 1.00 24.53 293 ARG A C 1
ATOM 2492 O O . ARG A 1 299 ? -15.670 6.923 -19.645 1.00 25.69 293 ARG A O 1
ATOM 2500 N N . ARG A 1 300 ? -13.510 6.797 -18.982 1.00 24.69 294 ARG A N 1
ATOM 2501 C CA . ARG A 1 300 ? -13.358 8.220 -18.663 1.00 25.49 294 ARG A CA 1
ATOM 2502 C C . ARG A 1 300 ? -13.573 9.096 -19.863 1.00 26.54 294 ARG A C 1
ATOM 2503 O O . ARG A 1 300 ? -13.957 10.261 -19.734 1.00 29.21 294 ARG A O 1
ATOM 2511 N N . ARG A 1 301 ? -13.299 8.539 -21.030 1.00 27.49 295 ARG A N 1
ATOM 2512 C CA . ARG A 1 301 ? -13.195 9.324 -22.246 1.00 29.41 295 ARG A CA 1
ATOM 2513 C C . ARG A 1 301 ? -14.324 8.994 -23.217 1.00 33.34 295 ARG A C 1
ATOM 2514 O O . ARG A 1 301 ? -14.324 9.441 -24.362 1.00 34.90 295 ARG A O 1
ATOM 2522 N N . LYS A 1 302 ? -15.294 8.221 -22.742 0.88 35.25 296 LYS A N 1
ATOM 2523 C CA . LYS A 1 302 ? -16.432 7.834 -23.560 0.76 31.72 296 LYS A CA 1
ATOM 2524 C C . LYS A 1 302 ? -17.261 9.055 -23.945 0.71 36.71 296 LYS A C 1
ATOM 2525 O O . LYS A 1 302 ? -17.643 9.851 -23.086 0.85 43.57 296 LYS A O 1
ATOM 2531 N N . GLU B 2 5 ? -9.200 -9.033 -29.995 0.78 46.38 2108 GLU B N 1
ATOM 2532 C CA . GLU B 2 5 ? -9.074 -8.150 -28.839 0.78 43.84 2108 GLU B CA 1
ATOM 2533 C C . GLU B 2 5 ? -8.546 -8.872 -27.594 0.78 32.00 2108 GLU B C 1
ATOM 2534 O O . GLU B 2 5 ? -7.874 -8.269 -26.769 0.78 23.16 2108 GLU B O 1
ATOM 2540 N N . PHE B 2 6 ? -8.846 -10.162 -27.462 1.00 35.37 2109 PHE B N 1
ATOM 2541 C CA . PHE B 2 6 ? -8.427 -10.916 -26.280 1.00 37.10 2109 PHE B CA 1
ATOM 2542 C C . PHE B 2 6 ? -8.479 -12.418 -26.530 1.00 38.34 2109 PHE B C 1
ATOM 2543 O O . PHE B 2 6 ? -9.515 -12.957 -26.916 1.00 38.76 2109 PHE B O 1
ATOM 2551 N N . ARG B 2 7 ? -7.361 -13.095 -26.307 1.00 39.39 2110 ARG B N 1
ATOM 2552 C CA . ARG B 2 7 ? -7.333 -14.546 -26.456 1.00 40.22 2110 ARG B CA 1
ATOM 2553 C C . ARG B 2 7 ? -6.667 -15.191 -25.249 1.00 39.89 2110 ARG B C 1
ATOM 2554 O O . ARG B 2 7 ? -5.631 -14.725 -24.768 1.00 40.04 2110 ARG B O 1
ATOM 2556 N N . ASN B 2 8 ? -7.278 -16.260 -24.754 1.00 39.22 2111 ASN B N 1
ATOM 2557 C CA . ASN B 2 8 ? -6.801 -16.924 -23.549 1.00 38.83 2111 ASN B CA 1
ATOM 2558 C C . ASN B 2 8 ? -7.340 -18.357 -23.495 1.00 39.63 2111 ASN B C 1
ATOM 2559 O O . ASN B 2 8 ? -8.249 -18.662 -22.723 1.00 39.89 2111 ASN B O 1
ATOM 2564 N N . LYS B 2 9 ? -6.784 -19.222 -24.339 1.00 39.92 2112 LYS B N 1
ATOM 2565 C CA . LYS B 2 9 ? -7.232 -20.614 -24.431 1.00 40.52 2112 LYS B CA 1
ATOM 2566 C C . LYS B 2 9 ? -6.341 -21.559 -23.619 1.00 38.53 2112 LYS B C 1
ATOM 2567 O O . LYS B 2 9 ? -6.608 -22.760 -23.541 1.00 38.24 2112 LYS B O 1
ATOM 2573 N N . ARG B 2 10 ? -5.273 -21.019 -23.037 1.00 36.56 2113 ARG B N 1
ATOM 2574 C CA . ARG B 2 10 ? -4.380 -21.801 -22.188 1.00 34.88 2113 ARG B CA 1
ATOM 2575 C C . ARG B 2 10 ? -4.155 -21.048 -20.889 1.00 33.12 2113 ARG B C 1
ATOM 2576 O O . ARG B 2 10 ? -3.963 -19.838 -20.900 1.00 32.28 2113 ARG B O 1
ATOM 2584 N N . ALA B 2 11 ? -4.154 -21.760 -19.769 1.00 31.86 2114 ALA B N 1
ATOM 2585 C CA . ALA B 2 11 ? -3.959 -21.125 -18.463 1.00 30.38 2114 ALA B CA 1
ATOM 2586 C C . ALA B 2 11 ? -2.599 -20.438 -18.344 1.00 28.33 2114 ALA B C 1
ATOM 2587 O O . ALA B 2 11 ? -2.394 -19.574 -17.483 1.00 29.39 2114 ALA B O 1
ATOM 2589 N N . THR B 2 12 ? -1.664 -20.801 -19.210 1.00 25.26 2115 THR B N 1
ATOM 2590 C CA . THR B 2 12 ? -0.318 -20.256 -19.095 1.00 22.84 2115 THR B CA 1
ATOM 2591 C C . THR B 2 12 ? 0.014 -19.205 -20.161 1.00 21.38 2115 THR B C 1
ATOM 2592 O O . THR B 2 12 ? 1.140 -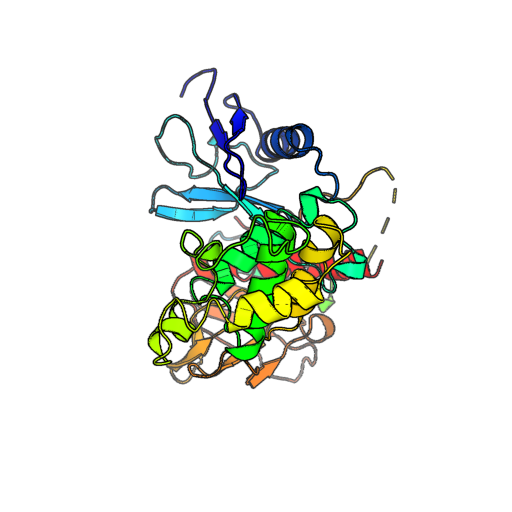18.718 -20.220 1.00 21.49 2115 THR B O 1
ATOM 2596 N N . ARG B 2 13 ? -0.969 -18.844 -20.987 1.00 22.03 2116 ARG B N 1
ATOM 2597 C CA . ARG B 2 13 ? -0.782 -17.795 -21.995 1.00 23.36 2116 ARG B CA 1
ATOM 2598 C C . ARG B 2 13 ? -1.933 -16.815 -21.960 1.00 24.21 2116 ARG B C 1
ATOM 2599 O O . ARG B 2 13 ? -3.041 -17.175 -21.590 1.00 27.72 2116 ARG B O 1
ATOM 2607 N N . GLY B 2 14 ? -1.681 -15.591 -22.410 1.00 22.71 2117 GLY B N 1
ATOM 2608 C CA . GLY B 2 14 ? -2.730 -14.591 -22.503 1.00 22.96 2117 GLY B CA 1
ATOM 2609 C C . GLY B 2 14 ? -2.340 -13.496 -23.470 1.00 21.77 2117 GLY B C 1
ATOM 2610 O O . GLY B 2 14 ? -1.161 -13.266 -23.714 1.00 20.85 2117 GLY B O 1
ATOM 2611 N N . THR B 2 15 ? -3.334 -12.828 -24.038 1.00 22.95 2118 THR B N 1
ATOM 2612 C CA . THR B 2 15 ? -3.080 -11.774 -25.001 1.00 23.34 2118 THR B CA 1
ATOM 2613 C C . THR B 2 15 ? -4.208 -10.757 -24.967 1.00 22.14 2118 THR B C 1
ATOM 2614 O O . THR B 2 15 ? -5.375 -11.113 -24.810 1.00 24.60 2118 THR B O 1
ATOM 2618 N N . TYR B 2 16 ? -3.844 -9.489 -25.103 1.00 18.36 2119 TYR B N 1
ATOM 2619 C CA . TYR B 2 16 ? -4.817 -8.409 -25.098 1.00 17.86 2119 TYR B CA 1
ATOM 2620 C C . TYR B 2 16 ? -4.342 -7.319 -26.038 1.00 18.26 2119 TYR B C 1
ATOM 2621 O O . TYR B 2 16 ? -3.164 -6.971 -26.038 1.00 18.89 2119 TYR B O 1
ATOM 2630 N N . SER B 2 17 ? -5.253 -6.784 -26.843 1.00 20.13 2120 SER B N 1
ATOM 2631 C CA A SER B 2 17 ? -4.907 -5.731 -27.795 0.50 21.98 2120 SER B CA 1
ATOM 2632 C CA B SER B 2 17 ? -4.902 -5.737 -27.793 0.50 22.15 2120 SER B CA 1
ATOM 2633 C C . SER B 2 17 ? -5.601 -4.422 -27.445 1.00 23.74 2120 SER B C 1
ATOM 2634 O O . SER B 2 17 ? -6.783 -4.252 -27.733 1.00 25.34 2120 SER B O 1
ATOM 2639 N N . PRO B 2 18 ? -4.865 -3.488 -26.817 1.00 24.64 2121 PRO B N 1
ATOM 2640 C CA . PRO B 2 18 ? -5.435 -2.191 -26.429 1.00 27.44 2121 PRO B CA 1
ATOM 2641 C C . PRO B 2 18 ? -5.886 -1.405 -27.650 1.00 31.55 2121 PRO B C 1
ATOM 2642 O O . PRO B 2 18 ? -7.038 -0.971 -27.729 1.00 30.80 2121 PRO B O 1
ATOM 2646 N N . SER B 2 19 ? -4.972 -1.233 -28.599 1.00 36.75 2122 SER B N 1
ATOM 2647 C CA . SER B 2 19 ? -5.224 -0.391 -29.760 1.00 42.00 2122 SER B CA 1
ATOM 2648 C C . SER B 2 19 ? -6.485 -0.821 -30.502 1.00 45.62 2122 SER B C 1
ATOM 2649 O O . SER B 2 19 ? -7.146 -0.001 -31.133 1.00 44.74 2122 SER B O 1
ATOM 2652 N N . ALA B 2 20 ? -6.817 -2.105 -30.416 1.00 49.97 2123 ALA B N 1
ATOM 2653 C CA . ALA B 2 20 ? -7.988 -2.648 -31.100 1.00 54.52 2123 ALA B CA 1
ATOM 2654 C C . ALA B 2 20 ? -9.300 -2.280 -30.412 1.00 58.93 2123 ALA B C 1
ATOM 2655 O O . ALA B 2 20 ? -10.317 -2.093 -31.072 1.00 58.99 2123 ALA B O 1
ATOM 2657 N N . GLN B 2 21 ? -9.273 -2.190 -29.086 1.00 63.40 2124 GLN B N 1
ATOM 2658 C CA . GLN B 2 21 ? -10.471 -1.868 -28.316 1.00 67.42 2124 GLN B CA 1
ATOM 2659 C C . GLN B 2 21 ? -11.033 -0.487 -28.665 1.00 67.98 2124 GLN B C 1
ATOM 2660 O O . GLN B 2 21 ? -10.336 0.524 -28.574 1.00 68.71 2124 GLN B O 1
ATOM 2666 N N . GLU B 2 22 ? -12.299 -0.463 -29.075 1.00 66.94 2125 GLU B N 1
ATOM 2667 C CA . GLU B 2 22 ? -12.993 0.773 -29.424 1.00 65.37 2125 GLU B CA 1
ATOM 2668 C C . GLU B 2 22 ? -14.284 0.860 -28.610 1.00 59.31 2125 GLU B C 1
ATOM 2669 O O . GLU B 2 22 ? -14.804 -0.160 -28.156 1.00 60.68 2125 GLU B O 1
ATOM 2675 N N . TYR B 2 23 ? -14.803 2.068 -28.421 0.73 51.63 2126 TYR B N 1
ATOM 2676 C CA . TYR B 2 23 ? -16.041 2.236 -27.669 0.73 44.14 2126 TYR B CA 1
ATOM 2677 C C . TYR B 2 23 ? -17.188 1.510 -28.353 0.73 44.95 2126 TYR B C 1
ATOM 2678 O O . TYR B 2 23 ? -17.348 1.612 -29.566 0.73 45.18 2126 TYR B O 1
ATOM 2687 N N . ASN B 2 32 ? -28.103 4.168 -16.839 1.00 52.69 2135 ASN B N 1
ATOM 2688 C CA . ASN B 2 32 ? -28.568 3.098 -15.962 1.00 53.20 2135 ASN B CA 1
ATOM 2689 C C . ASN B 2 32 ? -27.970 3.195 -14.558 1.00 41.70 2135 ASN B C 1
ATOM 2690 O O . ASN B 2 32 ? -28.556 3.801 -13.663 1.00 44.99 2135 ASN B O 1
ATOM 2692 N N . VAL B 2 33 ? -26.801 2.592 -14.371 1.00 44.03 2136 VAL B N 1
ATOM 2693 C CA . VAL B 2 33 ? -26.109 2.651 -13.090 1.00 46.18 2136 VAL B CA 1
ATOM 2694 C C . VAL B 2 33 ? -24.645 2.999 -13.303 1.00 45.78 2136 VAL B C 1
ATOM 2695 O O . VAL B 2 33 ? -24.158 2.991 -14.432 1.00 44.75 2136 VAL B O 1
ATOM 2699 N N . LEU B 2 34 ? -23.953 3.319 -12.214 1.00 46.58 2137 LEU B N 1
ATOM 2700 C CA . LEU B 2 34 ? -22.514 3.546 -12.265 1.00 48.41 2137 LEU B CA 1
ATOM 2701 C C . LEU B 2 34 ? -21.803 2.232 -12.557 1.00 48.51 2137 LEU B C 1
ATOM 2702 O O . LEU B 2 34 ? -22.136 1.192 -11.989 1.00 49.54 2137 LEU B O 1
ATOM 2707 N N . LYS B 2 35 ? -20.817 2.289 -13.443 1.00 46.08 2138 LYS B N 1
ATOM 2708 C CA . LYS B 2 35 ? -20.218 1.081 -13.990 1.00 42.90 2138 LYS B CA 1
ATOM 2709 C C . LYS B 2 35 ? -19.460 0.250 -12.950 1.00 38.00 2138 LYS B C 1
ATOM 2710 O O . LYS B 2 35 ? -18.891 0.787 -11.999 1.00 36.60 2138 LYS B O 1
ATOM 2712 N N . PRO B 2 36 ? -19.452 -1.077 -13.136 1.00 33.43 2139 PRO B N 1
ATOM 2713 C CA . PRO B 2 36 ? -18.836 -1.992 -12.176 1.00 30.21 2139 PRO B CA 1
ATOM 2714 C C . PRO B 2 36 ? -17.322 -2.009 -12.308 1.00 24.53 2139 PRO B C 1
ATOM 2715 O O . PRO B 2 36 ? -16.783 -1.520 -13.304 1.00 22.87 2139 PRO B O 1
ATOM 2719 N N . PRO B 2 37 ? -16.632 -2.567 -11.307 1.00 21.61 2140 PRO B N 1
ATOM 2720 C CA . PRO B 2 37 ? -15.188 -2.781 -11.433 1.00 20.46 2140 PRO B CA 1
ATOM 2721 C C . PRO B 2 37 ? -14.863 -3.611 -12.676 1.00 19.10 2140 PRO B C 1
ATOM 2722 O O . PRO B 2 37 ? -15.614 -4.531 -12.997 1.00 20.50 21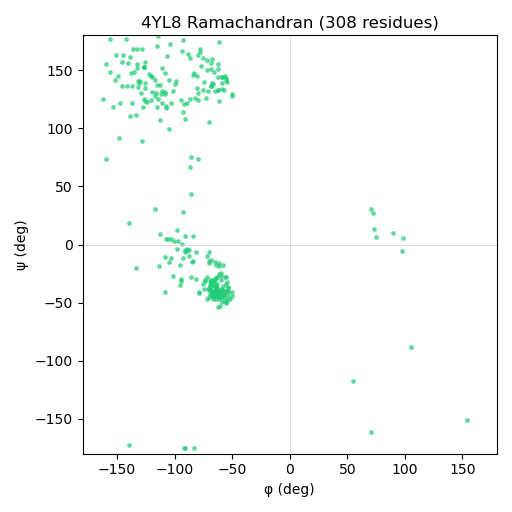40 PRO B O 1
ATOM 2726 N N . PRO B 2 38 ? -13.749 -3.317 -13.358 1.00 17.85 2141 PRO B N 1
ATOM 2727 C CA . PRO B 2 38 ? -13.319 -4.215 -14.443 1.00 18.56 2141 PRO B CA 1
ATOM 2728 C C . PRO B 2 38 ? -13.164 -5.647 -13.943 1.00 20.85 2141 PRO B C 1
ATOM 2729 O O . PRO B 2 38 ? -12.695 -5.879 -12.825 1.00 21.20 2141 PRO B O 1
ATOM 2733 N N . GLU B 2 39 ? -13.559 -6.605 -14.770 1.00 21.18 2142 GLU B N 1
ATOM 2734 C CA . GLU B 2 39 ? -13.502 -8.009 -14.374 1.00 24.58 2142 GLU B CA 1
ATOM 2735 C C . GLU B 2 39 ? -12.290 -8.670 -15.002 1.00 26.72 2142 GLU B C 1
ATOM 2736 O O . GLU B 2 39 ? -12.037 -8.518 -16.200 1.00 27.60 2142 GLU B O 1
ATOM 2742 N N . GLU B 2 40 ? -11.533 -9.393 -14.185 1.00 27.33 2143 GLU B N 1
ATOM 2743 C CA . GLU B 2 40 ? -10.423 -10.185 -14.688 1.00 30.36 2143 GLU B CA 1
ATOM 2744 C C . GLU B 2 40 ? -10.952 -11.292 -15.579 1.00 32.57 2143 GLU B C 1
ATOM 2745 O O . GLU B 2 40 ? -11.891 -12.001 -15.213 1.00 33.50 2143 GLU B O 1
ATOM 2751 N N . ARG B 2 41 ? -10.343 -11.442 -16.747 1.00 34.17 2144 ARG B N 1
ATOM 2752 C CA . ARG B 2 41 ? -10.838 -12.382 -17.745 1.00 37.48 2144 ARG B CA 1
ATOM 2753 C C . ARG B 2 41 ? -9.943 -13.609 -17.902 1.00 39.03 2144 ARG B C 1
ATOM 2754 O O . ARG B 2 41 ? -10.334 -14.590 -18.541 1.00 39.32 2144 ARG B O 1
ATOM 2762 N N . LEU B 2 42 ? -8.752 -13.573 -17.314 1.00 40.35 2145 LEU B N 1
ATOM 2763 C CA . LEU B 2 42 ? -7.803 -14.677 -17.486 1.00 42.93 2145 LEU B CA 1
ATOM 2764 C C . LEU B 2 42 ? -8.212 -15.947 -16.749 1.00 48.25 2145 LEU B C 1
ATOM 2765 O O . LEU B 2 42 ? -8.862 -15.890 -15.706 1.00 48.45 2145 LEU B O 1
ATOM 2770 N N . ILE B 2 43 ? -7.816 -17.090 -17.306 1.00 52.43 2146 ILE B N 1
ATOM 2771 C CA . ILE B 2 43 ? -8.012 -18.384 -16.662 1.00 57.00 2146 ILE B CA 1
ATOM 2772 C C . ILE B 2 43 ? -7.156 -18.499 -15.406 1.00 59.50 2146 ILE B C 1
ATOM 2773 O O . ILE B 2 43 ? -6.070 -17.921 -15.329 1.00 59.83 2146 ILE B O 1
#

B-factor: mean 24.57, std 10.55, range [11.38, 77.69]

InterPro domains:
  IPR000299 FERM domain [PS50057] (5-295)
  IPR000798 Ezrin/radixin/moesin-like [PR00661] (17-36)
  IPR000798 Ezrin/radixin/moesin-like [PR00661] (69-88)
  IPR000798 Ezrin/radixin/moesin-like [PR00661] (113-134)
  IPR000798 Ezrin/radixin/moesin-like [PR00661] (159-176)
  IPR000798 Ezrin/radixin/moesin-like [PR00661] (209-229)
  IPR000798 Ezrin/radixin/moesin-like [PR00661] (284-303)
  IPR000798 Ezrin/radixin/moesin-like [PR00661] (532-553)
  IPR000798 Ezrin/radixin/moesin-like [PR00661] (554-575)
  IPR008954 Moesin tail domain superfamily [G3DSA:6.10.360.10] (502-576)
  IPR008954 Moesin tail domain superfamily [SSF48678] (490-577)
  IPR011174 Ezrin/radixin/moesin [PIRSF002305] (2-577)
  IPR011174 Ezrin/radixin/moesin [PTHR23281] (2-577)
  IPR011259 Ezrin/radixin/moesin, C-terminal [PF00769] (502-577)
  IPR011993 PH-like domain superfamily [G3DSA:2.30.29.30] (201-296)
  IPR014352 FERM/acyl-CoA-binding protein superfamily [G3DSA:1.20.80.10] (84-199)
  IPR018979 FERM, N-terminal [PF09379] (9-70)
  IPR018980 FERM, C-terminal PH-like domain [PF09380] (210-298)
  IPR018980 FERM, C-terminal PH-like domain [SM01196] (210-299)
  IPR019747 FERM conserved site [PS00660] (58-88)

Radius of gyration: 21.58 Å; Cα contacts (8 Å, |Δi|>4): 625; chains: 2; bounding box: 49×54×63 Å

Sequence (327 aa):
MPKTISSVRVTTTMDAELEFAIQPNTTGKQLFDQVVKTIGLREVWFFGLQYQDTKAFSTWLKLNKKKVTAQDVRKESPLLFKFRAKFYPEDVSEELIQDITQRRLFFLQVKEGILNNDDIYCPPETAVLLASYAVQSKYGDFNKEVHKSGYLAGDKLLPQRVLEQHKLNKDQWEEERIQVWHEEHRGMLREDAVLEEYLKIAQDLEMYGVNYFSIKNKKGSELWLLGVDALGLLNIYEQNDRLTPKIGFPWSEIRRNISFNDKKFVIKPIDKKAPDFFVFFYAPRRLRINKRILLALCMGNHELYMRRRKEFRNKRATRGTYSSPSAQEYNVLKPPPEERLI

Nearest PDB structures (foldseek):
  4yl8-assembly1_B  TM=1.033E+00  e=4.335E-04  Drosophila melanogaster
  4yl8-assembly1_A  TM=1.003E+00  e=3.916E-58  Mus musculus
  8cit-assembly3_C  TM=9.860E-01  e=1.263E-53  Homo sapiens
  8cis-assembly1_A  TM=9.719E-01  e=1.335E-53  Homo sapiens
  8ciu-assembly1_A  TM=9.838E-01  e=4.785E-53  Homo sapiens

Secondary structure (DSSP, 8-state):
--SSEEEEEE-SS-EEEEEE-TT-BHHHHHHHHHHHHT---GGGEEEEEEBTTS-EEEPPTTSBGGGS-B-S-SSEEEEEEESS--S-HHHH--SHHHHHHHHHHHHHHHHTTSS---HHHHHHHHHHHHHHHH-S--TTTS-TTTTTT---S-HHHHHHS---HHHHHHHHHHHHHHTTT--HHHHHHHHHHHHTTSTTTT-EEEEEE-TT--EEEEEEETTEEEEEETT-SSS-SEEEEGGGEEEEEEETTEEEEEESSTTSPPEEEE-SSHHHHHHHHHHHHHHHHHHHHHT-/-EE--STTEEEE-TTT-----PPPPPPP---

Solvent-accessible surface area: 17215 Å² total; per-residue (Å²): 160,80,178,89,16,57,1,83,0,42,3,41,80,36,104,23,136,26,63,2,117,45,100,16,37,0,69,95,0,1,59,68,0,14,176,84,36,43,7,160,10,18,34,0,4,7,0,40,13,85,4,75,151,65,99,47,31,44,10,48,12,89,120,91,0,35,80,30,67,28,82,114,75,102,42,13,92,3,116,3,34,5,18,4,38,5,58,50,0,65,117,29,4,129,42,74,24,0,17,94,5,0,11,34,26,2,46,83,8,3,20,75,58,90,23,65,7,45,48,148,29,2,12,34,2,3,0,25,10,1,0,22,124,56,8,70,21,76,80,93,112,22,64,122,37,38,2,50,82,31,112,29,6,4,77,136,5,65,115,134,63,207,52,87,101,96,87,18,15,110,141,2,38,79,88,0,65,115,10,131,64,48,115,115,83,61,0,13,36,48,3,0,71,40,0,37,113,21,113,15,21,13,25,37,40,20,47,5,92,19,144,178,40,52,69,7,55,5,0,0,24,13,94,3,0,22,0,6,72,106,142,51,87,67,87,55,114,52,41,11,68,7,76,77,0,64,18,0,22,6,60,68,89,92,5,26,0,63,16,73,82,175,197,34,110,58,64,21,13,78,6,59,149,38,63,24,0,49,74,1,0,11,14,0,29,4,6,10,62,4,55,30,65,50,111,189,131,58,49,22,172,152,45,65,125,3,34,6,17,1,45,55,60,143,155,158,133,90,36,70,11,14,31,38,141,13,118

CATH classification: 3.10.20.90 (+2 more: 1.20.80.10, 2.30.29.30)